Protein AF-A0A4P2QXG4-F1 (afdb_monomer)

Mean predicted aligned error: 3.83 Å

Sequence (198 aa):
MTRPPTRLSNFLQHRGACPEAVFWSRQGSSLEELWLR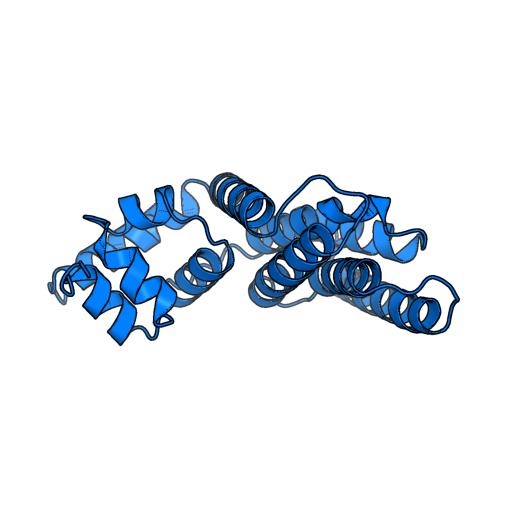CPRPEWMLWAMAQLGYQGSRRLHRFAARCARRNLVLLADPRSAQAIDVAERHANAQVGIEELRRAFRAAQDAAEQAAARPGWTAALACAMTATARAARNDALDAAREASSYAARAVAWDIHRDATLESEEAWQADELRQIVGNDIDRLIQVAAYESYGHAP

Secondary structure (DSSP, 8-state):
-PPPP-HHHHHHHHTT--HHHHHHHTT-SSHHHHHHH---HHHHHHHHHHTT---HHHHHHHHHHHHHTTGGG--SHHHHHHHHHHHHHHTTSS-HHHHHHHHHHHHHHHHHHHTSTT--HHHHHHHHHHHHHT-SSHHHHHHHHHHHHHHHHHH-TT----HHHHHHHHHHHHHHHHGGGTHHHHHHHHHHHTT---

Solvent-accessible surface area (backbone atoms only — not comparable to full-atom values): 10139 Å² total; per-residue (Å²): 135,83,78,66,87,40,69,66,20,52,48,40,43,74,74,64,47,54,71,68,59,28,59,61,42,47,79,49,90,46,62,63,55,40,63,76,67,46,54,43,40,65,62,51,56,49,47,39,56,80,56,67,66,78,60,46,41,45,30,18,37,48,2,14,54,34,19,56,76,37,48,92,72,54,86,54,66,47,42,59,48,10,32,52,41,14,42,34,35,32,68,68,74,47,57,71,67,59,25,48,49,29,21,50,46,15,46,56,49,43,60,60,46,66,77,39,93,86,64,43,73,20,48,54,23,27,40,48,3,22,19,30,12,12,41,88,54,25,65,59,8,26,51,47,0,39,55,26,24,30,50,14,46,47,53,31,91,88,48,99,50,47,43,67,60,43,27,35,51,46,22,52,51,46,48,65,62,50,48,73,74,50,51,64,46,45,52,54,53,44,47,53,64,70,69,58,75,134

Radius of gyration: 18.1 Å; Cα contacts (8 Å, |Δi|>4): 286; chains: 1; bounding box: 44×36×49 Å

Nearest PDB structures (foldseek):
  7jtu-assembly1_B  TM=4.060E-01  e=1.049E-01  Pseudomonas syringae

Structure (mmCIF, N/CA/C/O backbone):
data_AF-A0A4P2QXG4-F1
#
_entry.id   AF-A0A4P2QXG4-F1
#
loop_
_atom_site.group_PDB
_atom_site.id
_atom_site.type_symbol
_atom_site.label_atom_id
_atom_site.label_alt_id
_atom_site.label_comp_id
_atom_site.label_asym_id
_atom_site.label_entity_id
_atom_site.label_seq_id
_atom_site.pdbx_PDB_ins_code
_atom_site.Cartn_x
_atom_site.Cartn_y
_atom_site.Cartn_z
_atom_site.occupancy
_atom_site.B_iso_or_equiv
_atom_site.auth_seq_id
_atom_site.auth_comp_id
_atom_site.auth_asym_id
_atom_site.auth_atom_id
_atom_site.pdbx_PDB_model_num
ATOM 1 N N . MET A 1 1 ? 7.548 19.140 25.726 1.00 50.75 1 MET A N 1
ATOM 2 C CA . MET A 1 1 ? 6.582 18.614 26.718 1.00 50.75 1 MET A CA 1
ATOM 3 C C . MET A 1 1 ? 5.876 17.415 26.106 1.00 50.75 1 MET A C 1
ATOM 5 O O . MET A 1 1 ? 5.210 17.579 25.093 1.00 50.75 1 MET A O 1
ATOM 9 N N . THR A 1 2 ? 6.073 16.210 26.637 1.00 70.00 2 THR A N 1
ATOM 10 C CA . THR A 1 2 ? 5.409 14.991 26.147 1.00 70.00 2 THR A CA 1
ATOM 11 C C . THR A 1 2 ? 4.028 14.868 26.797 1.00 70.00 2 THR A C 1
ATOM 13 O O . THR A 1 2 ? 3.908 14.959 28.016 1.00 70.00 2 THR A O 1
ATOM 16 N N . ARG A 1 3 ? 2.961 14.704 25.999 1.00 78.88 3 ARG A N 1
ATOM 17 C CA . ARG A 1 3 ? 1.605 14.471 26.535 1.00 78.88 3 ARG A CA 1
ATOM 18 C C . ARG A 1 3 ? 1.578 13.153 27.326 1.00 78.88 3 ARG A C 1
ATOM 20 O O . ARG A 1 3 ? 2.193 12.184 26.862 1.00 78.88 3 ARG A O 1
ATOM 27 N N . PRO A 1 4 ? 0.900 13.086 28.486 1.00 87.00 4 PRO A N 1
ATOM 28 C CA . PRO A 1 4 ? 0.787 11.847 29.252 1.00 87.00 4 PRO A CA 1
ATOM 29 C C . PRO A 1 4 ? -0.011 10.782 28.475 1.00 87.00 4 PRO A C 1
ATOM 31 O O . PRO A 1 4 ? -0.760 11.134 27.558 1.00 87.00 4 PRO A O 1
ATOM 34 N N . PRO A 1 5 ? 0.145 9.485 28.802 1.00 88.56 5 PRO A N 1
ATOM 35 C CA . PRO A 1 5 ? -0.683 8.427 28.230 1.00 88.56 5 PRO A CA 1
ATOM 36 C C . PRO A 1 5 ? -2.179 8.693 28.451 1.00 88.56 5 PRO A C 1
ATOM 38 O O . PRO A 1 5 ? -2.589 9.157 29.514 1.00 88.56 5 PRO A O 1
ATOM 41 N N . THR A 1 6 ? -2.991 8.369 27.449 1.00 91.31 6 THR A N 1
ATOM 42 C CA . THR A 1 6 ? -4.456 8.430 27.493 1.00 91.31 6 THR A CA 1
ATOM 43 C C . THR A 1 6 ? -5.037 7.014 27.503 1.00 91.31 6 THR A C 1
ATOM 45 O O . THR A 1 6 ? -4.337 6.035 27.232 1.00 91.31 6 THR A O 1
ATOM 48 N N . ARG A 1 7 ? -6.343 6.878 27.774 1.00 90.81 7 ARG A N 1
ATOM 49 C CA . ARG A 1 7 ? -7.034 5.580 27.645 1.00 90.81 7 ARG A CA 1
ATOM 50 C C . ARG A 1 7 ? -6.873 4.993 26.239 1.00 90.81 7 ARG A C 1
ATOM 52 O O . ARG A 1 7 ? -6.529 3.824 26.113 1.00 90.81 7 ARG A O 1
ATOM 59 N N . LEU A 1 8 ? -7.027 5.824 25.205 1.00 92.25 8 LEU A N 1
ATOM 60 C CA . LEU A 1 8 ? -6.845 5.420 23.808 1.00 92.25 8 LEU A CA 1
ATOM 61 C C . LEU A 1 8 ? -5.417 4.950 23.524 1.00 92.25 8 LEU A C 1
ATOM 63 O O . LEU A 1 8 ? -5.239 3.896 22.921 1.00 92.25 8 LEU A O 1
ATOM 67 N N . SER A 1 9 ? -4.394 5.673 23.996 1.00 94.12 9 SER A N 1
ATOM 68 C CA . SER A 1 9 ? -3.013 5.238 23.764 1.00 94.12 9 SER A CA 1
ATOM 69 C C . SER A 1 9 ? -2.705 3.917 24.472 1.00 94.12 9 SER A C 1
ATOM 71 O O . SER A 1 9 ? -2.010 3.076 23.911 1.00 94.12 9 SER A O 1
ATOM 73 N N . ASN A 1 10 ? -3.260 3.698 25.670 1.00 94.25 10 ASN A N 1
ATOM 74 C CA . ASN A 1 10 ? -3.104 2.436 26.400 1.00 94.25 10 ASN A CA 1
ATOM 75 C C . ASN A 1 10 ? -3.830 1.274 25.704 1.00 94.25 10 ASN A C 1
ATOM 77 O O . ASN A 1 10 ? -3.303 0.162 25.673 1.00 94.25 10 ASN A O 1
ATOM 81 N N . PHE A 1 11 ? -5.011 1.533 25.132 1.00 93.50 11 PHE A N 1
ATOM 82 C CA . PHE A 1 11 ? -5.767 0.570 24.330 1.00 93.50 11 PHE A CA 1
ATOM 83 C C . PHE A 1 11 ? -4.985 0.146 23.079 1.00 93.50 11 PHE A C 1
ATOM 85 O O . PHE A 1 11 ? -4.813 -1.047 22.830 1.00 93.50 11 PHE A O 1
ATOM 92 N N . LEU A 1 12 ? -4.435 1.108 22.331 1.00 95.12 12 LEU A N 1
ATOM 93 C CA . LEU A 1 12 ? -3.605 0.823 21.156 1.00 95.12 12 LEU A CA 1
ATOM 94 C C . LEU A 1 12 ? -2.317 0.080 21.531 1.00 95.12 12 LEU A C 1
ATOM 96 O O . LEU A 1 12 ? -1.934 -0.862 20.841 1.00 95.12 12 LEU A O 1
ATOM 100 N N . GLN A 1 13 ? -1.683 0.454 22.645 1.00 95.38 13 GLN A N 1
ATOM 101 C CA . GLN A 1 13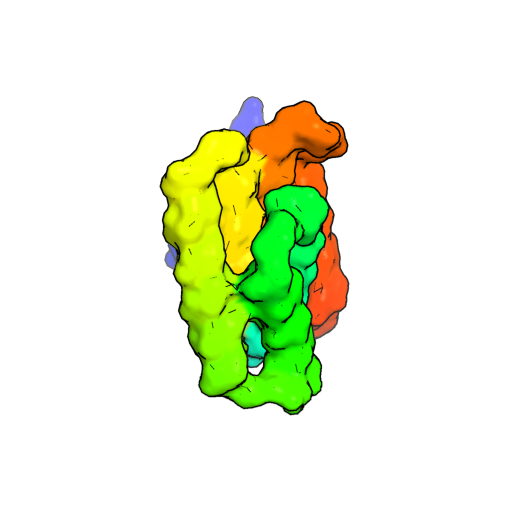 ? -0.502 -0.238 23.158 1.00 95.38 13 GLN A CA 1
ATOM 102 C C . GLN A 1 13 ? -0.805 -1.700 23.512 1.00 95.38 13 GLN A C 1
ATOM 104 O O . GLN A 1 13 ? -0.041 -2.581 23.130 1.00 95.38 13 GLN A O 1
ATOM 109 N N . HIS A 1 14 ? -1.925 -1.978 24.189 1.00 94.19 14 HIS A N 1
ATOM 110 C CA . HIS A 1 14 ? -2.338 -3.351 24.510 1.00 94.19 14 HIS A CA 1
ATOM 111 C C . HIS A 1 14 ? -2.608 -4.194 23.263 1.00 94.19 14 HIS A C 1
ATOM 113 O O . HIS A 1 14 ? -2.327 -5.389 23.260 1.00 94.19 14 HIS A O 1
ATOM 119 N N . ARG A 1 15 ? -3.110 -3.575 22.189 1.00 93.88 15 ARG A N 1
ATOM 120 C CA . ARG A 1 15 ? -3.296 -4.229 20.886 1.00 93.88 15 ARG A CA 1
ATOM 121 C C . ARG A 1 15 ? -1.999 -4.377 20.079 1.00 93.88 15 ARG A C 1
ATOM 123 O O . ARG A 1 15 ? -2.032 -4.941 18.992 1.00 93.88 15 ARG A O 1
ATOM 130 N N . GLY A 1 16 ? -0.864 -3.894 20.590 1.00 95.56 16 GLY A N 1
ATOM 131 C CA . GLY A 1 16 ? 0.444 -4.036 19.948 1.00 95.56 16 GLY A CA 1
ATOM 132 C C . GLY A 1 16 ? 0.747 -2.985 18.878 1.00 95.56 16 GLY A C 1
ATOM 133 O O . GLY A 1 16 ? 1.494 -3.271 17.944 1.00 95.56 16 GLY A O 1
ATOM 134 N N . ALA A 1 17 ? 0.166 -1.784 18.973 1.00 96.56 17 ALA A N 1
ATOM 135 C CA . ALA A 1 17 ? 0.562 -0.667 18.115 1.00 96.56 17 ALA A CA 1
ATOM 136 C C . ALA A 1 17 ? 2.030 -0.284 18.365 1.00 96.56 17 ALA A C 1
ATOM 138 O O . ALA A 1 17 ? 2.510 -0.344 19.501 1.00 96.56 17 ALA A O 1
ATOM 139 N N . CYS A 1 18 ? 2.740 0.151 17.318 1.00 96.75 18 CYS A N 1
ATOM 140 C CA . CYS A 1 18 ? 4.125 0.595 17.468 1.00 96.75 18 CYS A CA 1
ATOM 141 C C . CYS A 1 18 ? 4.231 1.836 18.381 1.00 96.75 18 CYS A C 1
ATOM 143 O O . CYS A 1 18 ? 3.271 2.616 18.478 1.00 96.75 18 CYS A O 1
ATOM 145 N N . PRO A 1 19 ? 5.380 2.052 19.053 1.00 96.44 19 PRO A N 1
ATOM 146 C CA . PRO A 1 19 ? 5.562 3.168 19.983 1.00 96.44 19 PRO A CA 1
ATOM 147 C C . PRO A 1 19 ? 5.238 4.539 19.379 1.00 96.44 19 PRO A C 1
ATOM 149 O O . PRO A 1 19 ? 4.658 5.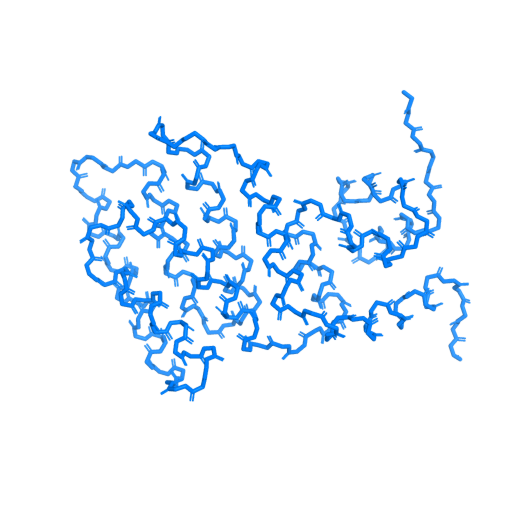387 20.058 1.00 96.44 19 PRO A O 1
ATOM 152 N N . GLU A 1 20 ? 5.561 4.749 18.104 1.00 96.00 20 GLU A N 1
ATOM 153 C CA . GLU A 1 20 ? 5.301 5.984 17.367 1.00 96.00 20 GLU A CA 1
ATOM 154 C C . GLU A 1 20 ? 3.798 6.238 17.217 1.00 96.00 20 GLU A C 1
ATOM 156 O O . GLU A 1 20 ? 3.328 7.337 17.521 1.00 96.00 20 GLU A O 1
ATOM 161 N N . ALA A 1 21 ? 3.030 5.216 16.824 1.00 96.31 21 ALA A N 1
ATOM 162 C CA . ALA A 1 21 ? 1.576 5.306 16.714 1.00 96.31 21 ALA A CA 1
ATOM 163 C C . ALA A 1 21 ? 0.922 5.521 18.089 1.00 96.31 21 ALA A C 1
ATOM 165 O O . ALA A 1 21 ? 0.028 6.359 18.232 1.00 96.31 21 ALA A O 1
ATOM 166 N N . VAL A 1 22 ? 1.403 4.822 19.127 1.00 96.62 22 VAL A N 1
ATOM 167 C CA . VAL A 1 22 ? 0.940 4.999 20.514 1.00 96.62 22 VAL A CA 1
ATOM 168 C C . VAL A 1 22 ? 1.195 6.429 20.988 1.00 96.62 22 VAL A C 1
ATOM 170 O O . VAL A 1 22 ? 0.296 7.059 21.546 1.00 96.62 22 VAL A O 1
ATOM 173 N N . PHE A 1 23 ? 2.389 6.972 20.753 1.00 95.81 23 PHE A N 1
ATOM 174 C CA . PHE A 1 23 ? 2.723 8.342 21.131 1.00 95.81 23 PHE A CA 1
ATOM 175 C C . PHE A 1 23 ? 1.870 9.364 20.373 1.00 95.81 23 PHE A C 1
ATOM 177 O O . PHE A 1 23 ? 1.275 10.246 20.997 1.00 95.81 23 PHE A O 1
ATOM 184 N N . TRP A 1 24 ? 1.754 9.211 19.052 1.00 95.69 24 TRP A N 1
ATOM 185 C CA . TRP A 1 24 ? 0.937 10.071 18.198 1.00 95.69 24 TRP A CA 1
ATOM 186 C C . TRP A 1 24 ? -0.536 10.076 18.629 1.00 95.69 24 TRP A C 1
ATOM 188 O O . TRP A 1 24 ? -1.150 11.139 18.698 1.00 95.69 24 TRP A O 1
ATOM 198 N N . SER A 1 25 ? -1.088 8.925 19.028 1.00 95.56 25 SER A N 1
ATOM 199 C CA . SER A 1 25 ? -2.497 8.799 19.433 1.00 95.56 25 SER A CA 1
ATOM 200 C C . SER A 1 25 ? -2.892 9.630 20.660 1.00 95.56 25 SER A C 1
ATOM 202 O O . SER A 1 25 ? -4.068 9.938 20.846 1.00 95.56 25 SER A O 1
ATOM 204 N N . ARG A 1 26 ? -1.922 10.066 21.479 1.00 95.25 26 ARG A N 1
ATOM 205 C CA . ARG A 1 26 ? -2.167 10.887 22.681 1.00 95.25 26 ARG A CA 1
ATOM 206 C C . ARG A 1 26 ? -2.767 12.258 22.371 1.00 95.25 26 ARG A C 1
ATOM 208 O O . ARG A 1 26 ? -3.142 12.981 23.290 1.00 95.25 26 ARG A O 1
ATOM 215 N N . GLN A 1 27 ? -2.806 12.650 21.099 1.00 92.62 27 GLN A N 1
ATOM 216 C CA . GLN A 1 27 ? -3.412 13.902 20.663 1.00 92.62 27 GLN A CA 1
ATOM 217 C C . GLN A 1 27 ? -4.889 13.810 20.284 1.00 92.62 27 GLN A C 1
ATOM 219 O O . GLN A 1 27 ? -5.479 14.863 20.055 1.00 92.62 27 GLN A O 1
ATOM 224 N N . GLY A 1 28 ? -5.437 12.600 20.158 1.00 90.19 28 GLY A N 1
ATOM 225 C CA . GLY A 1 28 ? -6.825 12.383 19.766 1.00 90.19 28 GLY A CA 1
ATOM 226 C C . GLY A 1 28 ? -7.736 12.091 20.951 1.00 90.19 28 GLY A C 1
ATOM 227 O O . GLY A 1 28 ? -7.293 11.670 22.023 1.00 90.19 28 GLY A O 1
ATOM 228 N N . SER A 1 29 ? -9.024 12.301 20.712 1.00 90.50 29 SER A N 1
ATOM 229 C CA . SER A 1 29 ? -10.097 12.191 21.705 1.00 90.50 29 SER A CA 1
ATOM 230 C C . SER A 1 29 ? -10.964 10.946 21.491 1.00 90.50 29 SER A C 1
ATOM 232 O O . SER A 1 29 ? -11.613 10.488 22.431 1.00 90.50 29 SER A O 1
ATOM 234 N N . SER A 1 30 ? -10.955 10.380 20.278 1.00 93.31 30 SER A N 1
ATOM 235 C CA . SER A 1 30 ? -11.657 9.142 19.910 1.00 93.31 30 SER A CA 1
ATOM 236 C C . SER A 1 30 ? -10.925 8.380 18.792 1.00 93.31 30 SER A C 1
ATOM 238 O O . SER A 1 30 ? -10.030 8.928 18.141 1.00 93.31 30 SER A O 1
ATOM 240 N N . LEU A 1 31 ? -11.290 7.114 18.554 1.00 94.56 31 LEU A N 1
ATOM 241 C CA . LEU A 1 31 ? -10.725 6.327 17.448 1.00 94.56 31 LEU A CA 1
ATOM 242 C C . LEU A 1 31 ? -11.149 6.872 16.077 1.00 94.56 31 LEU A C 1
ATOM 244 O O . LEU A 1 31 ? -10.360 6.822 15.139 1.00 94.56 31 LEU A O 1
ATOM 248 N N . GLU A 1 32 ? -12.351 7.437 15.971 1.00 95.00 32 GLU A N 1
ATOM 249 C CA . GLU A 1 32 ? -12.858 8.105 14.770 1.00 95.00 32 GLU A CA 1
ATOM 250 C C . GLU A 1 32 ? -12.001 9.327 14.431 1.00 95.00 32 GLU A C 1
ATOM 252 O O . GLU A 1 32 ? -11.548 9.475 13.297 1.00 95.00 32 GLU A O 1
ATOM 257 N N . GLU A 1 33 ? -11.717 10.179 15.424 1.00 95.44 33 GLU A N 1
ATOM 258 C CA . GLU A 1 33 ? -10.854 11.344 15.228 1.00 95.44 33 GLU A CA 1
ATOM 259 C C . GLU A 1 33 ? -9.445 10.915 14.793 1.00 95.44 33 GLU A C 1
ATOM 261 O O . GLU A 1 33 ? -8.875 11.482 13.856 1.00 95.44 33 GLU A O 1
ATOM 266 N N . LEU A 1 34 ? -8.889 9.887 15.444 1.00 96.00 34 LEU A N 1
ATOM 267 C CA . LEU A 1 34 ? -7.583 9.345 15.079 1.00 96.00 34 LEU A CA 1
ATOM 268 C C . LEU A 1 34 ? -7.597 8.782 13.652 1.00 96.00 34 LEU A C 1
ATOM 270 O O . LEU A 1 34 ? -6.705 9.100 12.874 1.00 96.00 34 LEU A O 1
ATOM 274 N N . TRP A 1 35 ? -8.609 8.016 13.256 1.00 97.00 35 TRP A N 1
ATOM 275 C CA . TRP A 1 35 ? -8.720 7.503 11.889 1.00 97.00 35 TRP A CA 1
ATOM 276 C C . TRP A 1 35 ? -8.759 8.630 10.845 1.00 97.00 35 TRP A C 1
ATOM 278 O O . TRP A 1 35 ? -7.999 8.617 9.868 1.00 97.00 35 TRP A O 1
ATOM 288 N N . LEU A 1 36 ? -9.586 9.653 11.078 1.00 96.12 36 LEU A N 1
ATOM 289 C CA . LEU A 1 36 ? -9.745 10.799 10.178 1.00 96.12 36 LEU A CA 1
ATOM 290 C C . LEU A 1 36 ? -8.472 11.642 10.041 1.00 96.12 36 LEU A C 1
ATOM 292 O O . LEU A 1 36 ? -8.232 12.204 8.979 1.00 96.12 36 LEU A O 1
ATOM 296 N N . ARG A 1 37 ? -7.642 11.713 11.087 1.00 96.31 37 ARG A N 1
ATOM 297 C CA . ARG A 1 37 ? -6.417 12.533 11.104 1.00 96.31 37 ARG A CA 1
ATOM 298 C C . ARG A 1 37 ? -5.129 11.742 10.872 1.00 96.31 37 ARG A C 1
ATOM 300 O O . ARG A 1 37 ? -4.063 12.349 10.816 1.00 96.31 37 ARG A O 1
ATOM 307 N N . CYS A 1 38 ? -5.193 10.412 10.794 1.00 97.25 38 CYS A N 1
ATOM 308 C CA . CYS A 1 38 ? -4.021 9.544 10.678 1.00 97.25 38 CYS A CA 1
ATOM 309 C C . CYS A 1 38 ? -3.176 9.857 9.425 1.00 97.25 38 CYS A C 1
ATOM 311 O O . CYS A 1 38 ? -3.636 9.618 8.313 1.00 97.25 38 CYS A O 1
ATOM 313 N N . PRO A 1 39 ? -1.934 10.348 9.548 1.00 96.12 39 PRO A N 1
ATOM 314 C CA . PRO A 1 39 ? -1.140 10.708 8.373 1.00 96.12 39 PRO A CA 1
ATOM 315 C C . PRO A 1 39 ? -0.412 9.506 7.753 1.00 96.12 39 PRO A C 1
ATOM 317 O O . PRO A 1 39 ? 0.272 9.657 6.750 1.00 96.12 39 PRO A O 1
ATOM 320 N N . ARG A 1 40 ? -0.498 8.322 8.377 1.00 97.44 40 ARG A N 1
ATOM 321 C CA . ARG A 1 40 ? 0.320 7.153 8.039 1.00 97.44 40 ARG A CA 1
ATOM 322 C C . ARG A 1 40 ? -0.566 6.003 7.548 1.00 97.44 40 ARG A C 1
ATOM 324 O O . ARG A 1 40 ? -1.266 5.401 8.368 1.00 97.44 40 ARG A O 1
ATOM 331 N N . PRO A 1 41 ? -0.501 5.626 6.259 1.00 98.12 41 PRO A N 1
ATOM 332 C CA . PRO A 1 41 ? -1.288 4.515 5.726 1.00 98.12 41 PRO A CA 1
ATOM 333 C C . PRO A 1 41 ? -0.898 3.183 6.378 1.00 98.12 41 PRO A C 1
ATOM 335 O O . PRO A 1 41 ? -1.750 2.322 6.569 1.00 98.12 41 PRO A O 1
ATOM 338 N N . GLU A 1 42 ? 0.359 3.022 6.801 1.00 97.94 42 GLU A N 1
ATOM 339 C CA . GLU A 1 42 ? 0.817 1.834 7.528 1.00 97.94 42 GLU A CA 1
ATOM 340 C C . GLU A 1 42 ? 0.053 1.633 8.846 1.00 97.94 42 GLU A C 1
ATOM 342 O O . GLU A 1 42 ? -0.431 0.534 9.119 1.00 97.94 42 GLU A O 1
ATOM 347 N N . TRP A 1 43 ? -0.123 2.695 9.641 1.00 98.12 43 TRP A N 1
ATOM 348 C CA . TRP A 1 43 ? -0.882 2.631 10.896 1.00 98.12 43 TRP A CA 1
ATOM 349 C C . TRP A 1 43 ? -2.357 2.322 10.638 1.00 98.12 43 TRP A C 1
ATOM 351 O O . TRP A 1 43 ? -2.964 1.544 11.373 1.00 98.12 43 TRP A O 1
ATOM 361 N N . MET A 1 44 ? -2.922 2.882 9.567 1.00 98.31 44 MET A N 1
ATOM 362 C CA . MET A 1 44 ? -4.297 2.607 9.153 1.00 98.31 44 MET A CA 1
ATOM 363 C C . MET A 1 44 ? -4.478 1.147 8.719 1.00 98.31 44 MET A C 1
ATOM 365 O O . MET A 1 44 ? -5.391 0.480 9.194 1.00 98.31 44 MET A O 1
ATOM 369 N N . LEU A 1 45 ? -3.584 0.611 7.885 1.00 98.31 45 LEU A N 1
ATOM 370 C CA . LEU A 1 45 ? -3.597 -0.791 7.448 1.00 98.31 45 LEU A CA 1
ATOM 371 C C . LEU A 1 45 ? -3.316 -1.766 8.599 1.00 98.31 45 LEU A C 1
ATOM 373 O O . LEU A 1 45 ? -3.828 -2.888 8.620 1.00 98.31 45 LEU A O 1
ATOM 377 N N . TRP A 1 46 ? -2.495 -1.370 9.573 1.00 97.69 46 TRP A N 1
ATOM 378 C CA . TRP A 1 46 ? -2.353 -2.103 10.827 1.00 97.69 46 TRP A CA 1
ATOM 379 C C . TRP A 1 46 ? -3.684 -2.140 11.582 1.00 97.69 46 TRP A C 1
ATOM 381 O O . TRP A 1 46 ? -4.164 -3.228 11.899 1.00 97.69 46 TRP A O 1
ATOM 391 N N . ALA A 1 47 ? -4.323 -0.985 11.787 1.00 96.62 47 ALA A N 1
ATOM 392 C CA . ALA A 1 47 ? -5.588 -0.889 12.509 1.00 96.62 47 ALA A CA 1
ATOM 393 C C . ALA A 1 47 ? -6.694 -1.698 11.819 1.00 96.62 47 ALA A C 1
ATOM 395 O O . ALA A 1 47 ? -7.363 -2.489 12.470 1.00 96.62 47 ALA A O 1
ATOM 396 N N . MET A 1 48 ? -6.827 -1.597 10.494 1.00 97.25 48 MET A N 1
ATOM 397 C CA . MET A 1 48 ? -7.779 -2.392 9.708 1.00 97.25 48 MET A CA 1
ATOM 398 C C . MET A 1 48 ? -7.623 -3.897 9.952 1.00 97.25 48 MET A C 1
ATOM 400 O O . MET A 1 48 ? -8.620 -4.602 10.090 1.00 97.25 48 MET A O 1
ATOM 404 N N . ALA A 1 49 ? -6.387 -4.391 10.052 1.00 96.50 49 ALA A N 1
ATOM 405 C CA . ALA A 1 49 ? -6.128 -5.795 10.353 1.00 96.50 49 ALA A CA 1
ATOM 406 C C . ALA A 1 49 ? -6.528 -6.165 11.787 1.00 96.50 49 ALA A C 1
ATOM 408 O O . ALA A 1 49 ? -7.180 -7.185 11.991 1.00 96.50 49 ALA A O 1
ATOM 409 N N . GLN A 1 50 ? -6.203 -5.314 12.767 1.00 95.06 50 GLN A N 1
ATOM 410 C CA . GLN A 1 50 ? -6.612 -5.499 14.168 1.00 95.06 50 GLN A CA 1
ATOM 411 C C . GLN A 1 50 ? -8.130 -5.436 14.367 1.00 95.06 50 GLN A C 1
ATOM 413 O O . GLN A 1 50 ? -8.657 -5.942 15.355 1.00 95.06 50 GLN A O 1
ATOM 418 N N . LEU A 1 51 ? -8.828 -4.787 13.442 1.00 93.50 51 LEU A N 1
ATOM 419 C CA . LEU A 1 51 ? -10.278 -4.682 13.406 1.00 93.50 51 LEU A CA 1
ATOM 420 C C . LEU A 1 51 ? -10.942 -5.784 12.563 1.00 93.50 51 LEU A C 1
ATOM 422 O O . LEU A 1 51 ? -12.163 -5.812 12.453 1.00 93.50 51 LEU A O 1
ATOM 426 N N . GLY A 1 52 ? -10.164 -6.683 11.953 1.00 94.38 52 GLY A N 1
ATOM 427 C CA . GLY A 1 52 ? -10.695 -7.786 11.151 1.00 94.38 52 GLY A CA 1
ATOM 428 C C . GLY A 1 52 ? -11.326 -7.355 9.823 1.00 94.38 52 GLY A C 1
ATOM 429 O O . GLY A 1 52 ? -12.235 -8.030 9.342 1.00 94.38 52 GLY A O 1
ATOM 430 N N . TYR A 1 53 ? -10.872 -6.253 9.219 1.00 96.19 53 TYR A N 1
ATOM 431 C CA . TYR A 1 53 ? -11.394 -5.754 7.945 1.00 96.19 53 TYR A CA 1
ATOM 432 C C . TYR A 1 53 ? -11.258 -6.782 6.804 1.00 96.19 53 TYR A C 1
ATOM 434 O O . TYR A 1 53 ? -10.159 -7.237 6.497 1.00 96.19 53 TYR A O 1
ATOM 442 N N . GLN A 1 54 ? -12.370 -7.098 6.127 1.00 93.38 54 GLN A N 1
ATOM 443 C CA . GLN A 1 54 ? -12.448 -8.143 5.084 1.00 93.38 54 GLN A CA 1
ATOM 444 C C . GLN A 1 54 ? -12.563 -7.598 3.645 1.00 93.38 54 GLN A C 1
ATOM 446 O O . GLN A 1 54 ? -12.840 -8.344 2.704 1.00 93.38 54 GLN A O 1
ATOM 451 N N . GLY A 1 55 ? -12.376 -6.291 3.431 1.00 94.81 55 GLY A N 1
ATOM 452 C CA . GLY A 1 55 ? -12.557 -5.640 2.126 1.00 94.81 55 GLY A CA 1
ATOM 453 C C . GLY A 1 55 ? -11.417 -5.888 1.131 1.00 94.81 55 GLY A C 1
ATOM 454 O O . GLY A 1 55 ? -10.787 -4.940 0.668 1.00 94.81 55 GLY A O 1
ATOM 455 N N . SER A 1 56 ? -11.167 -7.148 0.757 1.00 95.25 56 SER A N 1
ATOM 456 C CA . SER A 1 56 ? -10.057 -7.561 -0.124 1.00 95.25 56 SER A CA 1
ATOM 457 C C . SER A 1 56 ? -9.996 -6.786 -1.450 1.00 95.25 56 SER A C 1
ATOM 459 O O . SER A 1 56 ? -8.926 -6.350 -1.873 1.00 95.25 56 SER A O 1
ATOM 461 N N . ARG A 1 57 ? -11.144 -6.527 -2.090 1.00 96.31 57 ARG A N 1
ATOM 462 C CA . ARG A 1 57 ? -11.202 -5.745 -3.341 1.00 96.31 57 ARG A CA 1
ATOM 463 C C . ARG A 1 57 ? -10.720 -4.305 -3.158 1.00 96.31 57 ARG A C 1
ATOM 465 O O . ARG A 1 57 ? -10.013 -3.774 -4.009 1.00 96.31 57 ARG A O 1
ATOM 472 N N . ARG A 1 58 ? -11.089 -3.675 -2.041 1.00 97.75 58 ARG A N 1
ATOM 473 C CA . ARG A 1 58 ? -10.689 -2.303 -1.707 1.00 97.75 58 ARG A CA 1
ATOM 474 C C . ARG A 1 58 ? -9.195 -2.240 -1.387 1.00 97.75 58 ARG A C 1
ATOM 476 O O . ARG A 1 58 ? -8.509 -1.365 -1.900 1.00 97.75 58 ARG A O 1
ATOM 483 N N . LEU A 1 59 ? -8.673 -3.226 -0.658 1.00 98.25 59 LEU A N 1
ATOM 484 C CA . LEU A 1 59 ? -7.239 -3.349 -0.385 1.00 98.25 59 LEU A CA 1
ATOM 485 C C . LEU A 1 59 ? -6.406 -3.532 -1.666 1.00 98.25 59 LEU A C 1
ATOM 487 O O . LEU A 1 59 ? -5.431 -2.812 -1.856 1.00 98.25 59 LEU A O 1
ATOM 491 N N . HIS A 1 60 ? -6.827 -4.402 -2.592 1.00 98.25 60 HIS A N 1
ATOM 492 C CA . HIS A 1 60 ? -6.158 -4.546 -3.893 1.00 98.25 60 HIS A CA 1
ATOM 493 C C . HIS A 1 60 ? -6.219 -3.266 -4.733 1.00 98.25 60 HIS A C 1
ATOM 495 O O . HIS A 1 60 ? -5.230 -2.887 -5.358 1.00 98.25 60 HIS A O 1
ATOM 501 N N . ARG A 1 61 ? -7.358 -2.560 -4.722 1.00 98.50 61 ARG A N 1
ATOM 502 C CA . ARG A 1 61 ? -7.484 -1.263 -5.402 1.00 98.50 61 ARG A CA 1
ATOM 503 C C . ARG A 1 61 ? -6.492 -0.247 -4.841 1.00 98.50 61 ARG A C 1
ATOM 505 O O . ARG A 1 61 ? -5.849 0.455 -5.614 1.00 98.50 61 ARG A O 1
ATOM 512 N N . PHE A 1 62 ? -6.372 -0.178 -3.518 1.00 98.75 62 PHE A N 1
ATOM 513 C CA . PHE A 1 62 ? -5.422 0.706 -2.851 1.00 98.75 62 PHE A CA 1
ATOM 514 C C . PHE A 1 62 ? -3.977 0.356 -3.227 1.00 98.75 62 PHE A C 1
ATOM 516 O O . PHE A 1 62 ? -3.246 1.226 -3.693 1.00 98.75 62 PHE A O 1
ATOM 523 N N . ALA A 1 63 ? -3.606 -0.926 -3.151 1.00 98.75 63 ALA A N 1
ATOM 524 C CA . ALA A 1 63 ? -2.304 -1.427 -3.592 1.00 98.75 63 ALA A CA 1
ATOM 525 C C . ALA A 1 63 ? -1.956 -0.993 -5.026 1.00 98.75 63 ALA A C 1
ATOM 527 O O . ALA A 1 63 ? -0.869 -0.467 -5.278 1.00 98.75 63 ALA A O 1
ATOM 528 N N . ALA A 1 64 ? -2.892 -1.172 -5.960 1.00 98.56 64 ALA A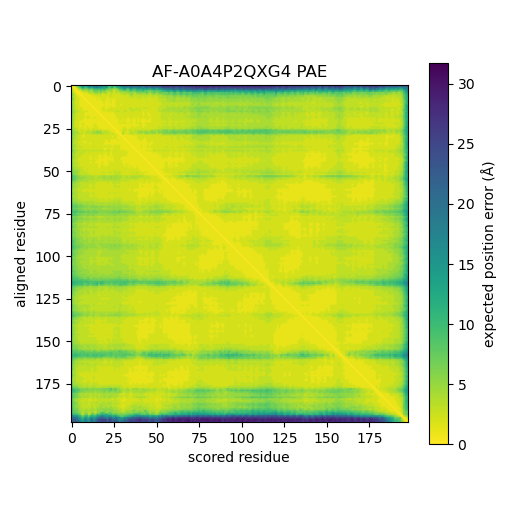 N 1
ATOM 529 C CA . ALA A 1 64 ? -2.687 -0.801 -7.353 1.00 98.56 64 ALA A CA 1
ATOM 530 C C . ALA A 1 64 ? -2.520 0.716 -7.540 1.00 98.56 64 ALA A C 1
ATOM 532 O O . ALA A 1 64 ? -1.637 1.145 -8.284 1.00 98.56 64 ALA A O 1
ATOM 533 N N . ARG A 1 65 ? -3.294 1.541 -6.818 1.00 98.56 65 ARG A N 1
ATOM 534 C CA . ARG A 1 65 ? -3.136 3.005 -6.846 1.00 98.56 65 ARG A CA 1
ATOM 535 C C . ARG A 1 65 ? -1.783 3.453 -6.297 1.00 98.56 65 ARG A C 1
ATOM 537 O O . ARG A 1 65 ? -1.147 4.298 -6.924 1.00 98.56 65 ARG A O 1
ATOM 544 N N . CYS A 1 66 ? -1.310 2.860 -5.197 1.00 98.62 66 CYS A N 1
ATOM 545 C CA . CYS A 1 66 ? 0.033 3.117 -4.670 1.00 98.62 66 CYS A CA 1
ATOM 546 C C . CYS A 1 66 ? 1.116 2.777 -5.703 1.00 98.62 66 CYS A C 1
ATOM 548 O O . CYS A 1 66 ? 1.991 3.596 -5.973 1.00 98.62 66 CYS A O 1
ATOM 550 N N . ALA A 1 67 ? 1.045 1.606 -6.344 1.00 98.31 67 ALA A N 1
ATOM 551 C CA . ALA A 1 67 ? 2.006 1.231 -7.382 1.00 98.31 67 ALA A CA 1
ATOM 552 C C . ALA A 1 67 ? 1.955 2.175 -8.600 1.00 98.31 67 ALA A C 1
ATOM 554 O O . ALA A 1 67 ? 2.999 2.615 -9.089 1.00 98.31 67 ALA A O 1
ATOM 555 N N . ARG A 1 68 ? 0.752 2.570 -9.041 1.00 97.88 68 ARG A N 1
ATOM 556 C CA . ARG A 1 6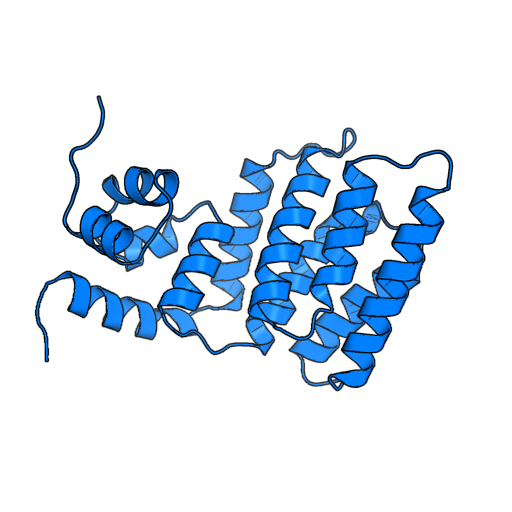8 ? 0.544 3.468 -10.190 1.00 97.88 68 ARG A CA 1
ATOM 557 C C . ARG A 1 68 ? 1.213 4.836 -10.017 1.00 97.88 68 ARG A C 1
ATOM 559 O O . ARG A 1 68 ? 1.639 5.418 -11.014 1.00 97.88 68 ARG A O 1
ATOM 566 N N . ARG A 1 69 ? 1.412 5.319 -8.781 1.00 96.56 69 ARG A N 1
ATOM 567 C CA . ARG A 1 69 ? 2.174 6.555 -8.483 1.00 96.56 69 ARG A CA 1
ATOM 568 C C . ARG A 1 69 ? 3.597 6.543 -9.040 1.00 96.56 69 ARG A C 1
ATOM 570 O O . ARG A 1 69 ? 4.180 7.606 -9.260 1.00 96.56 69 ARG A O 1
ATOM 577 N N . ASN A 1 70 ? 4.168 5.363 -9.256 1.00 96.44 70 ASN A N 1
ATOM 578 C CA . ASN A 1 70 ? 5.549 5.190 -9.693 1.00 96.44 70 ASN A CA 1
ATOM 579 C C . ASN A 1 70 ? 5.669 4.728 -11.146 1.00 96.44 70 ASN A C 1
ATOM 581 O O . ASN A 1 70 ? 6.781 4.489 -11.601 1.00 96.44 70 ASN A O 1
ATOM 585 N N . LEU A 1 71 ? 4.560 4.650 -11.894 1.00 94.56 71 LEU A N 1
ATOM 586 C CA . LEU A 1 71 ? 4.549 4.141 -13.270 1.00 94.56 71 LEU A CA 1
ATOM 587 C C . LEU A 1 71 ? 5.537 4.871 -14.193 1.00 94.56 71 LEU A C 1
ATOM 589 O O . LEU A 1 71 ? 6.132 4.248 -15.061 1.00 94.56 71 LEU A O 1
ATOM 593 N N . VAL A 1 72 ? 5.770 6.166 -13.964 1.00 92.88 72 VAL A N 1
ATOM 594 C CA . VAL A 1 72 ? 6.732 6.980 -14.731 1.00 92.88 72 VAL A CA 1
ATOM 595 C C . VAL A 1 72 ? 8.181 6.486 -14.634 1.00 92.88 72 VAL A C 1
ATOM 597 O O . VAL A 1 72 ? 8.971 6.758 -15.530 1.00 92.88 72 VAL A O 1
ATOM 600 N N . LEU A 1 73 ? 8.529 5.750 -13.573 1.00 94.06 73 LEU A N 1
ATOM 601 C CA . LEU A 1 73 ? 9.854 5.152 -13.388 1.00 94.06 73 LEU A CA 1
ATOM 602 C C . LEU A 1 73 ? 9.986 3.799 -14.104 1.00 94.06 73 LEU A C 1
ATOM 604 O O . LEU A 1 73 ? 11.085 3.262 -14.221 1.00 94.06 73 LEU A O 1
ATOM 608 N N . LEU A 1 74 ? 8.875 3.214 -14.554 1.00 94.44 74 LEU A N 1
ATOM 609 C CA . LEU A 1 74 ? 8.797 1.824 -14.985 1.00 94.44 74 LEU A CA 1
ATOM 610 C C . LEU A 1 74 ? 8.748 1.745 -16.512 1.00 94.44 74 LEU A C 1
ATOM 612 O O . LEU A 1 74 ? 7.709 1.967 -17.126 1.00 94.44 74 LEU A O 1
ATOM 616 N N . ALA A 1 75 ? 9.874 1.386 -17.128 1.00 92.25 75 ALA A N 1
ATOM 617 C CA . ALA A 1 75 ? 9.960 1.234 -18.583 1.00 92.25 75 ALA A CA 1
ATOM 618 C C . ALA A 1 75 ? 9.493 -0.146 -19.087 1.00 92.25 75 ALA A C 1
ATOM 620 O O . ALA A 1 75 ? 9.118 -0.288 -20.249 1.00 92.25 75 ALA A O 1
ATOM 621 N N . ASP A 1 76 ? 9.545 -1.180 -18.240 1.00 94.50 76 ASP A N 1
ATOM 622 C CA . ASP A 1 76 ? 9.183 -2.539 -18.649 1.00 94.50 76 ASP A CA 1
ATOM 623 C C . ASP A 1 76 ? 7.652 -2.713 -18.692 1.00 94.50 76 ASP A C 1
ATOM 625 O O . ASP A 1 76 ? 6.992 -2.497 -17.667 1.00 94.50 76 ASP A O 1
ATOM 629 N N . PRO A 1 77 ? 7.069 -3.154 -19.824 1.00 96.25 77 PRO A N 1
ATOM 630 C CA . PRO A 1 77 ? 5.619 -3.277 -19.980 1.00 96.25 77 PRO A CA 1
ATOM 631 C C . PRO A 1 77 ? 4.978 -4.260 -18.992 1.00 96.25 77 PRO A C 1
ATOM 633 O O . PRO A 1 77 ? 3.806 -4.096 -18.649 1.00 96.25 77 PRO A O 1
ATOM 636 N N . ARG A 1 78 ? 5.730 -5.241 -18.470 1.00 97.56 78 ARG A N 1
ATOM 637 C CA . ARG A 1 78 ? 5.232 -6.175 -17.443 1.00 97.56 78 ARG A CA 1
ATOM 638 C C . ARG A 1 78 ? 4.877 -5.457 -16.141 1.00 97.56 78 ARG A C 1
ATOM 640 O O . ARG A 1 78 ? 3.984 -5.901 -15.427 1.00 97.56 78 ARG A O 1
ATOM 647 N N . SER A 1 79 ? 5.529 -4.328 -15.858 1.00 96.19 79 SER A N 1
ATOM 648 C CA . SER A 1 79 ? 5.216 -3.490 -14.697 1.00 96.19 79 SER A CA 1
ATOM 649 C C . SER A 1 79 ? 3.836 -2.844 -14.833 1.00 96.19 79 SER A C 1
ATOM 651 O O . SER A 1 79 ? 2.995 -2.975 -13.945 1.00 96.19 79 SER A O 1
ATOM 653 N N . ALA A 1 80 ? 3.571 -2.201 -15.975 1.00 96.56 80 ALA A N 1
ATOM 654 C CA . ALA A 1 80 ? 2.265 -1.611 -16.266 1.00 96.56 80 ALA A CA 1
ATOM 655 C C . ALA A 1 80 ? 1.162 -2.682 -16.255 1.00 96.56 80 ALA A C 1
ATOM 657 O O . ALA A 1 80 ? 0.127 -2.510 -15.614 1.00 96.56 80 ALA A O 1
ATOM 658 N N . GLN A 1 81 ? 1.438 -3.837 -16.867 1.00 98.00 81 GLN A N 1
ATOM 659 C CA . GLN A 1 81 ? 0.517 -4.968 -16.888 1.00 98.00 81 GLN A CA 1
ATOM 660 C C . GLN A 1 81 ? 0.175 -5.478 -15.480 1.00 98.00 81 GLN A C 1
ATOM 662 O O . GLN A 1 81 ? -0.978 -5.821 -15.230 1.00 98.00 81 GLN A O 1
ATOM 667 N N . ALA A 1 82 ? 1.136 -5.531 -14.552 1.00 98.06 82 ALA A N 1
ATOM 668 C CA . ALA A 1 82 ? 0.874 -5.969 -13.182 1.00 98.06 82 ALA A CA 1
ATOM 669 C C . ALA A 1 82 ? -0.062 -5.022 -12.422 1.00 98.06 82 ALA A C 1
ATOM 671 O O . ALA A 1 82 ? -0.979 -5.493 -11.747 1.00 98.06 82 ALA A O 1
ATOM 672 N N . ILE A 1 83 ? 0.110 -3.708 -12.595 1.00 98.25 83 ILE A N 1
ATOM 673 C CA . ILE A 1 83 ? -0.799 -2.696 -12.036 1.00 98.25 83 ILE A CA 1
ATOM 674 C C . ILE A 1 83 ? -2.203 -2.873 -12.624 1.00 98.25 83 ILE A C 1
ATOM 676 O O . ILE A 1 83 ? -3.176 -2.967 -11.877 1.00 98.25 83 ILE A O 1
ATOM 680 N N . ASP A 1 84 ? -2.313 -3.000 -13.947 1.00 98.12 84 ASP A N 1
ATOM 681 C CA . ASP A 1 84 ? -3.605 -3.154 -14.620 1.00 98.12 84 ASP A CA 1
ATOM 682 C C . ASP A 1 84 ? -4.317 -4.459 -14.220 1.00 98.12 84 ASP A C 1
ATOM 684 O O . ASP A 1 84 ? -5.533 -4.485 -14.030 1.00 98.12 84 ASP A O 1
ATOM 688 N N . VAL A 1 85 ? -3.582 -5.566 -14.059 1.00 98.50 85 VAL A N 1
ATOM 689 C CA . VAL A 1 85 ? -4.135 -6.834 -13.552 1.00 98.50 85 VAL A CA 1
ATOM 690 C C . VAL A 1 85 ? -4.618 -6.673 -12.108 1.00 98.50 85 VAL A C 1
ATOM 692 O O . VAL A 1 85 ? -5.705 -7.154 -11.793 1.00 98.50 85 VAL A O 1
ATOM 695 N N . ALA A 1 86 ? -3.871 -5.979 -11.243 1.00 98.12 86 ALA A N 1
ATOM 696 C CA . ALA A 1 86 ? -4.284 -5.722 -9.863 1.00 98.12 86 ALA A CA 1
ATOM 697 C C . ALA A 1 86 ? -5.573 -4.879 -9.789 1.00 98.12 86 ALA A C 1
ATOM 699 O O . ALA A 1 86 ? -6.485 -5.207 -9.026 1.00 98.12 86 ALA A O 1
ATOM 700 N N . GLU A 1 87 ? -5.714 -3.852 -10.634 1.00 97.88 87 GLU A N 1
ATOM 701 C CA . GLU A 1 87 ? -6.947 -3.054 -10.725 1.00 97.88 87 GLU A CA 1
ATOM 702 C C . GLU A 1 87 ? -8.132 -3.874 -11.242 1.00 97.88 87 GLU A C 1
ATOM 704 O O . GLU A 1 87 ? -9.225 -3.833 -10.668 1.00 97.88 87 GLU A O 1
ATOM 709 N N . ARG A 1 88 ? -7.923 -4.668 -12.298 1.00 98.44 88 ARG A N 1
ATOM 710 C CA . ARG A 1 88 ? -8.951 -5.582 -12.814 1.00 98.44 88 ARG A CA 1
ATOM 711 C C . ARG A 1 88 ? -9.340 -6.631 -11.773 1.00 98.44 88 ARG A C 1
ATOM 713 O O . ARG A 1 88 ? -10.521 -6.958 -11.653 1.00 98.44 88 ARG A O 1
ATOM 720 N N . HIS A 1 89 ? -8.392 -7.127 -10.978 1.00 98.06 89 HIS A N 1
ATOM 721 C CA . HIS A 1 89 ? -8.667 -8.084 -9.906 1.00 98.06 89 HIS A CA 1
ATOM 722 C C . HIS A 1 89 ? -9.505 -7.448 -8.795 1.00 98.06 89 HIS A C 1
ATOM 724 O O . HIS A 1 89 ? -10.508 -8.024 -8.369 1.00 98.06 89 HIS A O 1
ATOM 730 N N . ALA A 1 90 ? -9.176 -6.215 -8.399 1.00 97.38 90 ALA A N 1
ATOM 731 C CA . ALA A 1 90 ? -9.985 -5.428 -7.473 1.00 97.38 90 ALA A CA 1
ATOM 732 C C . ALA A 1 90 ? -11.425 -5.206 -7.982 1.00 97.38 90 ALA A C 1
ATOM 734 O O . ALA A 1 90 ? -12.364 -5.142 -7.187 1.00 97.38 90 ALA A O 1
ATOM 735 N N . ASN A 1 91 ? -11.617 -5.151 -9.303 1.00 97.06 91 ASN A N 1
ATOM 736 C CA . ASN A 1 91 ? -12.926 -5.065 -9.957 1.00 97.06 91 ASN A CA 1
ATOM 737 C C . ASN A 1 91 ? -13.573 -6.435 -10.245 1.00 97.06 91 ASN A C 1
ATOM 739 O O . ASN A 1 91 ? -14.620 -6.483 -10.885 1.00 97.06 91 ASN A O 1
ATOM 743 N N . ALA A 1 92 ? -12.980 -7.540 -9.775 1.00 96.81 92 ALA A N 1
ATOM 744 C CA . ALA A 1 92 ? -13.419 -8.917 -10.025 1.00 96.81 92 ALA A CA 1
ATOM 745 C C . ALA A 1 92 ? -13.515 -9.305 -11.514 1.00 96.81 92 ALA A C 1
ATOM 747 O O . ALA A 1 92 ? -14.293 -10.179 -11.886 1.00 96.81 92 ALA A O 1
ATOM 748 N N . GLN A 1 93 ? -12.710 -8.667 -12.363 1.00 98.12 93 GLN A N 1
ATOM 749 C CA . GLN A 1 93 ? -12.649 -8.930 -13.803 1.00 98.12 93 GLN A CA 1
ATOM 750 C C . GLN A 1 93 ? -11.640 -10.032 -14.155 1.00 98.12 93 GLN A C 1
ATOM 752 O O . GLN A 1 93 ? -11.706 -10.594 -15.243 1.00 98.12 93 GLN A O 1
ATOM 757 N N . VAL A 1 94 ? -10.713 -10.344 -13.243 1.00 98.00 94 VAL A N 1
ATOM 758 C CA . VAL A 1 94 ? -9.715 -11.411 -13.398 1.00 98.00 94 VAL A CA 1
ATOM 759 C C . VAL A 1 94 ? -9.585 -12.240 -12.127 1.00 98.00 94 VAL A C 1
ATOM 761 O O . VAL A 1 94 ? -9.758 -11.743 -11.009 1.00 98.00 94 VAL A O 1
ATOM 764 N N . GLY A 1 95 ? -9.259 -13.517 -12.305 1.00 96.62 95 GLY A N 1
ATOM 765 C CA . GLY A 1 95 ? -9.064 -14.465 -11.214 1.00 96.62 95 GLY A CA 1
ATOM 766 C C . GLY A 1 95 ? -7.670 -14.404 -10.590 1.00 96.62 95 GLY A C 1
ATOM 767 O O . GLY A 1 95 ? -6.754 -13.752 -11.091 1.00 96.62 95 GLY A O 1
ATOM 768 N N . ILE A 1 96 ? -7.500 -15.158 -9.504 1.00 96.75 96 ILE A N 1
ATOM 769 C CA . ILE A 1 96 ? -6.248 -15.174 -8.743 1.00 96.75 96 ILE A CA 1
ATOM 770 C C . ILE A 1 96 ? -5.046 -15.699 -9.542 1.00 96.75 96 ILE A C 1
ATOM 772 O O . ILE A 1 96 ? -3.913 -15.283 -9.314 1.00 96.75 96 ILE A O 1
ATOM 776 N N . GLU A 1 97 ? -5.267 -16.600 -10.497 1.00 98.00 97 GLU A N 1
ATOM 777 C CA . GLU A 1 97 ? -4.165 -17.151 -11.289 1.00 98.00 97 GLU A CA 1
ATOM 778 C C . GLU A 1 97 ? -3.564 -16.108 -12.241 1.00 98.00 97 GLU A C 1
ATOM 780 O O . GLU A 1 97 ? -2.346 -16.049 -12.396 1.00 98.00 97 GLU A O 1
ATOM 785 N N . GLU A 1 98 ? -4.386 -15.230 -12.824 1.00 98.25 98 GLU A N 1
ATOM 786 C CA . GLU A 1 98 ? -3.890 -14.122 -13.649 1.00 98.25 98 GLU A CA 1
ATOM 787 C C . GLU A 1 98 ? -3.114 -13.110 -12.799 1.00 98.25 98 GLU A C 1
ATOM 789 O O . GLU A 1 98 ? -2.021 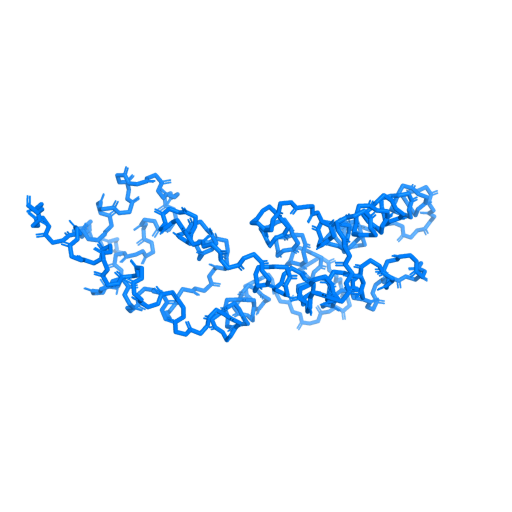-12.697 -13.185 1.00 98.25 98 GLU A O 1
ATOM 794 N N . LEU A 1 99 ? -3.613 -12.803 -11.596 1.00 97.88 99 LEU A N 1
ATOM 795 C CA . LEU A 1 99 ? -2.923 -11.949 -10.629 1.00 97.88 99 LEU A CA 1
ATOM 796 C C . LEU A 1 99 ? -1.543 -12.515 -10.249 1.00 97.88 99 LEU A C 1
ATOM 798 O O . LEU A 1 99 ? -0.537 -11.815 -10.328 1.00 97.88 99 LEU A O 1
ATOM 802 N N . ARG A 1 100 ? -1.462 -13.816 -9.938 1.00 97.94 100 ARG A N 1
ATOM 803 C CA . ARG A 1 100 ? -0.194 -14.501 -9.621 1.00 97.94 100 ARG A CA 1
ATOM 804 C C . ARG A 1 100 ? 0.784 -14.526 -10.792 1.00 97.94 100 ARG A C 1
ATOM 806 O O . ARG A 1 100 ? 1.991 -14.440 -10.579 1.00 97.94 100 ARG A O 1
ATOM 813 N N . ARG A 1 101 ? 0.294 -14.674 -12.025 1.00 98.31 101 ARG A N 1
ATOM 814 C CA . ARG A 1 101 ? 1.145 -14.602 -13.224 1.00 98.31 101 ARG A CA 1
ATOM 815 C C . ARG A 1 101 ? 1.719 -13.204 -13.404 1.00 98.31 101 ARG A C 1
ATOM 817 O O . ARG A 1 101 ? 2.912 -13.084 -13.659 1.00 98.31 101 ARG A O 1
ATOM 824 N N . ALA A 1 102 ? 0.898 -12.175 -13.217 1.00 98.25 102 ALA A N 1
ATOM 825 C CA . ALA A 1 102 ? 1.333 -10.790 -13.307 1.00 98.25 102 ALA A CA 1
ATOM 826 C C . ALA A 1 102 ? 2.359 -10.433 -12.217 1.00 98.25 102 ALA A C 1
ATOM 828 O O . ALA A 1 102 ? 3.369 -9.801 -12.513 1.00 98.25 102 ALA A O 1
ATOM 829 N N . PHE A 1 103 ? 2.155 -10.929 -10.991 1.00 97.94 103 PHE A N 1
ATOM 830 C CA . PHE A 1 103 ? 3.126 -10.843 -9.897 1.00 97.94 103 PHE A CA 1
ATOM 831 C C . PHE A 1 103 ? 4.497 -11.397 -10.300 1.00 97.94 103 PHE A C 1
ATOM 833 O O . PHE A 1 103 ? 5.492 -10.678 -10.231 1.00 97.94 103 PHE A O 1
ATOM 840 N N . ARG A 1 104 ? 4.548 -12.650 -10.777 1.00 98.31 104 ARG A N 1
ATOM 841 C CA . ARG A 1 104 ? 5.803 -13.295 -11.204 1.00 98.31 104 ARG A CA 1
ATOM 842 C C . ARG A 1 104 ? 6.471 -12.535 -12.350 1.00 98.31 104 ARG A C 1
ATOM 844 O O . ARG A 1 104 ? 7.654 -12.237 -12.273 1.00 98.31 104 ARG A O 1
ATOM 851 N N . ALA A 1 105 ? 5.701 -12.135 -13.361 1.00 98.19 105 ALA A N 1
ATOM 852 C CA . ALA A 1 105 ? 6.231 -11.385 -14.498 1.00 98.19 105 ALA A CA 1
ATOM 853 C C . ALA A 1 105 ? 6.857 -10.038 -14.085 1.00 98.19 105 ALA A C 1
ATOM 855 O O . ALA A 1 105 ? 7.877 -9.640 -14.649 1.00 98.19 105 ALA A O 1
ATOM 856 N N . ALA A 1 106 ? 6.272 -9.343 -13.103 1.00 97.75 106 ALA A N 1
ATOM 857 C CA . ALA A 1 106 ? 6.839 -8.114 -12.553 1.00 97.75 106 ALA A CA 1
ATOM 858 C C . ALA A 1 106 ? 8.114 -8.366 -11.728 1.00 97.75 106 ALA A C 1
ATOM 860 O O . ALA A 1 106 ? 9.039 -7.558 -11.793 1.00 97.75 106 ALA A O 1
ATOM 861 N N . GLN A 1 107 ? 8.198 -9.483 -10.993 1.00 97.12 107 GLN A N 1
ATOM 862 C CA . GLN A 1 107 ? 9.436 -9.878 -10.308 1.00 97.12 107 GLN A CA 1
ATOM 863 C C . GLN A 1 107 ? 10.558 -10.172 -11.306 1.00 97.12 107 GLN A C 1
ATOM 865 O O . GLN A 1 107 ? 11.637 -9.597 -11.184 1.00 97.12 107 GLN A O 1
ATOM 870 N N . ASP A 1 108 ? 10.275 -10.956 -12.348 1.00 97.50 108 ASP A N 1
ATOM 871 C CA . ASP A 1 108 ? 11.244 -11.253 -13.407 1.00 97.50 108 ASP A CA 1
ATOM 872 C C . ASP A 1 108 ? 11.730 -9.965 -14.094 1.00 97.50 108 ASP A C 1
ATOM 874 O O . ASP A 1 108 ? 12.899 -9.837 -14.462 1.00 97.50 108 ASP A O 1
ATOM 878 N N . ALA A 1 109 ? 10.839 -8.983 -14.279 1.00 96.19 109 ALA A N 1
ATOM 879 C CA . ALA A 1 109 ? 11.211 -7.672 -14.805 1.00 96.19 109 ALA A CA 1
ATOM 880 C C . ALA A 1 109 ? 12.168 -6.929 -13.864 1.00 96.19 109 ALA A C 1
ATOM 882 O O . ALA A 1 109 ? 13.148 -6.346 -14.329 1.00 96.19 109 ALA A O 1
ATOM 883 N N . ALA A 1 110 ? 11.902 -6.962 -12.555 1.00 95.44 110 ALA A N 1
ATOM 884 C CA . ALA A 1 110 ? 12.737 -6.318 -11.545 1.00 95.44 110 ALA A CA 1
ATOM 885 C C . ALA A 1 110 ? 14.138 -6.930 -11.485 1.00 95.44 110 ALA A C 1
ATOM 887 O O . ALA A 1 110 ? 15.127 -6.199 -11.476 1.00 95.44 110 ALA A O 1
ATOM 888 N N . GLU A 1 111 ? 14.233 -8.257 -11.524 1.00 95.44 111 GLU A N 1
ATOM 889 C CA . GLU A 1 111 ? 15.509 -8.977 -11.541 1.00 95.44 111 GLU A CA 1
ATOM 890 C C . GLU A 1 111 ? 16.332 -8.642 -12.790 1.00 95.44 111 GLU A C 1
ATOM 892 O O . GLU A 1 111 ? 17.525 -8.348 -12.699 1.00 95.44 111 GLU A O 1
ATOM 897 N N . GLN A 1 112 ? 15.692 -8.599 -13.961 1.00 95.19 112 GLN A N 1
ATOM 898 C CA . GLN A 1 112 ? 16.363 -8.224 -15.208 1.00 95.19 112 GLN A CA 1
ATOM 899 C C . GLN A 1 112 ? 16.819 -6.761 -15.215 1.00 95.19 112 GLN A C 1
ATOM 901 O O . GLN A 1 112 ? 17.872 -6.447 -15.771 1.00 95.19 112 GLN A O 1
ATOM 906 N N . ALA A 1 113 ? 16.037 -5.857 -14.624 1.00 94.12 113 ALA A N 1
ATOM 907 C CA . ALA A 1 113 ? 16.386 -4.446 -14.521 1.00 94.12 113 ALA A CA 1
ATOM 908 C C . ALA A 1 113 ? 17.537 -4.201 -13.532 1.00 94.12 113 ALA A C 1
ATOM 910 O O . ALA A 1 113 ? 18.374 -3.339 -13.794 1.00 94.12 113 ALA A O 1
ATOM 911 N N . ALA A 1 114 ? 17.637 -4.991 -12.457 1.00 93.81 114 ALA A N 1
ATOM 912 C CA . ALA A 1 114 ? 18.701 -4.873 -11.457 1.00 93.81 114 ALA A CA 1
ATOM 913 C C . ALA A 1 114 ? 20.112 -5.112 -12.021 1.00 93.81 114 ALA A C 1
ATOM 915 O O . ALA A 1 114 ? 21.088 -4.595 -11.483 1.00 93.81 114 ALA A O 1
ATOM 916 N N . ALA A 1 115 ? 20.225 -5.854 -13.125 1.00 92.81 115 ALA A N 1
ATOM 917 C CA . ALA A 1 115 ? 21.490 -6.091 -13.816 1.00 92.81 115 ALA A CA 1
ATOM 918 C C . ALA A 1 115 ? 21.885 -4.971 -14.803 1.00 92.81 115 ALA A C 1
ATOM 920 O O . ALA A 1 115 ? 22.962 -5.032 -15.398 1.00 92.81 115 ALA A O 1
ATOM 921 N N . ARG A 1 116 ? 21.022 -3.970 -15.035 1.00 91.75 116 ARG A N 1
ATOM 922 C CA . ARG A 1 116 ? 21.242 -2.927 -16.049 1.00 91.75 116 ARG A CA 1
ATOM 923 C C . ARG A 1 116 ? 21.882 -1.664 -15.458 1.00 91.75 116 ARG A C 1
ATOM 925 O O . ARG A 1 116 ? 21.613 -1.310 -14.309 1.00 91.75 116 ARG A O 1
ATOM 932 N N . PRO A 1 117 ? 22.669 -0.918 -16.258 1.00 90.75 117 PRO A N 1
ATOM 933 C CA . PRO A 1 117 ? 23.068 0.440 -15.903 1.00 90.75 117 PRO A CA 1
ATOM 934 C C . PRO A 1 117 ? 21.839 1.322 -15.641 1.00 90.75 117 PRO A C 1
ATOM 936 O O . PRO A 1 117 ? 20.836 1.211 -16.343 1.00 90.75 117 PRO A O 1
ATOM 939 N N . GLY A 1 118 ? 21.921 2.204 -14.643 1.00 88.50 118 GLY A N 1
ATOM 940 C CA . GLY A 1 118 ? 20.804 3.076 -14.258 1.00 88.50 118 GLY A CA 1
ATOM 941 C C . GLY A 1 118 ? 19.853 2.481 -13.215 1.00 88.50 118 GLY A C 1
ATOM 942 O O . GLY A 1 118 ? 18.822 3.084 -12.928 1.00 88.50 118 GLY A O 1
ATOM 943 N N . TRP A 1 119 ? 20.188 1.333 -12.615 1.00 94.38 119 TRP A N 1
ATOM 944 C CA . TRP A 1 119 ? 19.487 0.840 -11.430 1.00 94.38 119 TRP A CA 1
ATOM 945 C C . TRP A 1 119 ? 19.642 1.814 -10.257 1.00 94.38 119 TRP A C 1
ATOM 947 O O . TRP A 1 119 ? 20.756 2.158 -9.858 1.00 94.38 119 TRP A O 1
ATOM 957 N N . THR A 1 120 ? 18.520 2.252 -9.689 1.00 95.94 120 THR A N 1
ATOM 958 C CA . THR A 1 120 ? 18.484 3.167 -8.542 1.00 95.94 120 THR A CA 1
ATOM 959 C C . THR A 1 120 ? 17.635 2.592 -7.417 1.00 95.94 120 THR A C 1
ATOM 961 O O . THR A 1 120 ? 16.798 1.711 -7.628 1.00 95.94 120 THR A O 1
ATOM 964 N N . ALA A 1 121 ? 17.809 3.121 -6.204 1.00 95.75 121 ALA A N 1
ATOM 965 C CA . ALA A 1 121 ? 16.971 2.753 -5.066 1.00 95.75 121 ALA A CA 1
ATOM 966 C C . ALA A 1 121 ? 15.484 3.082 -5.312 1.00 95.75 121 ALA A C 1
ATOM 968 O O . ALA A 1 121 ? 14.611 2.291 -4.954 1.00 95.75 121 ALA A O 1
ATOM 969 N N . ALA A 1 122 ? 15.197 4.208 -5.979 1.00 96.88 122 ALA A N 1
ATOM 970 C CA . ALA A 1 122 ? 13.842 4.593 -6.366 1.00 96.88 122 ALA A CA 1
ATOM 971 C C . ALA A 1 122 ? 13.217 3.579 -7.334 1.00 96.88 122 ALA A C 1
ATOM 973 O O . ALA A 1 122 ? 12.103 3.110 -7.095 1.00 96.88 122 ALA A O 1
ATOM 974 N N . LEU A 1 123 ? 13.958 3.168 -8.372 1.00 97.06 123 LEU A N 1
ATOM 975 C CA . LEU A 1 123 ? 13.504 2.152 -9.323 1.00 97.06 123 LEU A CA 1
ATOM 976 C C . LEU A 1 123 ? 13.269 0.801 -8.633 1.00 97.06 123 LEU A C 1
ATOM 978 O O . LEU A 1 123 ? 12.223 0.185 -8.831 1.00 97.06 123 LEU A O 1
ATOM 982 N N . ALA A 1 124 ? 14.188 0.375 -7.762 1.00 97.44 124 ALA A N 1
ATOM 983 C CA . ALA A 1 124 ? 14.046 -0.860 -6.994 1.00 97.44 124 ALA A CA 1
ATOM 984 C C . ALA A 1 124 ? 12.754 -0.872 -6.161 1.00 97.44 124 ALA A C 1
ATOM 986 O O . ALA A 1 124 ? 11.996 -1.848 -6.175 1.00 97.44 124 ALA A O 1
ATOM 987 N N . CYS A 1 125 ? 12.467 0.230 -5.463 1.00 98.19 125 CYS A N 1
ATOM 988 C CA . CYS A 1 125 ? 11.233 0.381 -4.701 1.00 98.19 125 CYS A CA 1
ATOM 989 C C . CYS A 1 125 ? 9.992 0.433 -5.603 1.00 98.19 125 CYS A C 1
ATOM 991 O O . CYS A 1 125 ? 9.015 -0.249 -5.305 1.00 98.19 125 CYS A O 1
ATOM 993 N N . ALA A 1 126 ? 10.029 1.153 -6.726 1.00 98.12 126 ALA A N 1
ATOM 994 C CA . ALA A 1 126 ? 8.910 1.246 -7.665 1.00 98.12 126 ALA A CA 1
ATOM 995 C C . ALA A 1 126 ? 8.533 -0.121 -8.262 1.00 98.12 126 ALA A C 1
ATOM 997 O O . ALA A 1 126 ? 7.355 -0.491 -8.304 1.00 98.12 126 ALA A O 1
ATOM 998 N N . MET A 1 127 ? 9.534 -0.902 -8.680 1.00 98.25 127 MET A N 1
ATOM 999 C CA . MET A 1 127 ? 9.324 -2.247 -9.219 1.00 98.25 127 MET A CA 1
ATOM 1000 C C . MET A 1 127 ? 8.827 -3.210 -8.142 1.00 98.25 127 MET A C 1
ATOM 1002 O O . MET A 1 127 ? 7.909 -3.992 -8.391 1.00 98.25 127 MET A O 1
ATOM 1006 N N . THR A 1 128 ? 9.360 -3.105 -6.920 1.00 98.31 128 THR A N 1
ATOM 1007 C CA . THR A 1 128 ? 8.875 -3.909 -5.794 1.00 98.31 128 THR A CA 1
ATOM 1008 C C . THR A 1 128 ? 7.419 -3.577 -5.478 1.00 98.31 128 THR A C 1
ATOM 1010 O O . THR A 1 128 ? 6.605 -4.492 -5.408 1.00 98.31 128 THR A O 1
ATOM 1013 N N . ALA A 1 129 ? 7.052 -2.297 -5.365 1.00 98.50 129 ALA A N 1
ATOM 1014 C CA . ALA A 1 129 ? 5.671 -1.874 -5.126 1.00 98.50 129 ALA A CA 1
ATOM 1015 C C . ALA A 1 129 ? 4.711 -2.429 -6.188 1.00 98.50 129 ALA A C 1
ATOM 1017 O O . ALA A 1 129 ? 3.637 -2.932 -5.863 1.00 98.50 129 ALA A O 1
ATOM 1018 N N . THR A 1 130 ? 5.139 -2.395 -7.451 1.00 98.19 130 THR A N 1
ATOM 1019 C CA . THR A 1 130 ? 4.383 -2.908 -8.597 1.00 98.19 130 THR A CA 1
ATOM 1020 C C . THR A 1 130 ? 4.161 -4.410 -8.526 1.00 98.19 130 THR A C 1
ATOM 1022 O O . THR A 1 130 ? 3.028 -4.866 -8.673 1.00 98.19 130 THR A O 1
ATOM 1025 N N . ALA A 1 131 ? 5.211 -5.183 -8.242 1.00 98.00 131 ALA A N 1
ATOM 1026 C CA . ALA A 1 131 ? 5.059 -6.613 -8.026 1.00 98.00 131 ALA A CA 1
ATOM 1027 C C . ALA A 1 131 ? 4.122 -6.871 -6.838 1.00 98.00 131 ALA A C 1
ATOM 1029 O O . ALA A 1 131 ? 3.142 -7.594 -6.980 1.00 98.00 131 ALA A O 1
ATOM 1030 N N . ARG A 1 132 ? 4.348 -6.229 -5.683 1.00 98.12 132 ARG A N 1
ATOM 1031 C CA . ARG A 1 132 ? 3.544 -6.456 -4.470 1.00 98.12 132 ARG A CA 1
ATOM 1032 C C . ARG A 1 132 ? 2.075 -6.062 -4.621 1.00 98.12 132 ARG A C 1
ATOM 1034 O O . ARG A 1 132 ? 1.237 -6.703 -3.996 1.00 98.12 132 ARG A O 1
ATOM 1041 N N . ALA A 1 133 ? 1.736 -5.116 -5.496 1.00 98.06 133 ALA A N 1
ATOM 1042 C CA . ALA A 1 133 ? 0.342 -4.791 -5.794 1.00 98.06 133 ALA A CA 1
ATOM 1043 C C . ALA A 1 133 ? -0.447 -5.973 -6.392 1.00 98.06 133 ALA A C 1
ATOM 1045 O O . ALA A 1 133 ? -1.663 -6.043 -6.224 1.00 98.06 133 ALA A O 1
ATOM 1046 N N . ALA A 1 134 ? 0.239 -6.922 -7.038 1.00 97.38 134 ALA A N 1
ATOM 1047 C CA . ALA A 1 134 ? -0.340 -8.154 -7.570 1.00 97.38 134 ALA A CA 1
ATOM 1048 C C . ALA A 1 134 ? -0.184 -9.366 -6.622 1.00 97.38 134 ALA A C 1
ATOM 1050 O O . ALA A 1 134 ? -0.310 -10.519 -7.037 1.00 97.38 134 ALA A O 1
ATOM 1051 N N . ARG A 1 135 ? 0.124 -9.154 -5.339 1.00 95.50 135 ARG A N 1
ATOM 1052 C CA . ARG A 1 135 ? 0.185 -10.251 -4.364 1.00 95.50 135 ARG A CA 1
ATOM 1053 C C . ARG A 1 135 ? -1.225 -10.777 -4.062 1.00 95.50 135 ARG A C 1
ATOM 1055 O O . ARG A 1 135 ? -2.178 -10.020 -4.052 1.00 95.50 135 ARG A O 1
ATOM 1062 N N . ASN A 1 136 ? -1.348 -12.083 -3.807 1.00 94.31 136 ASN A N 1
ATOM 1063 C CA . ASN A 1 136 ? -2.637 -12.740 -3.525 1.00 94.31 136 ASN A CA 1
ATOM 1064 C C . ASN A 1 136 ? -3.307 -12.244 -2.234 1.00 94.31 136 ASN A C 1
ATOM 1066 O O . ASN A 1 136 ? -4.519 -12.050 -2.189 1.00 94.31 136 ASN A O 1
ATOM 1070 N N . ASP A 1 137 ? -2.522 -12.117 -1.163 1.00 96.94 137 ASP A N 1
ATOM 1071 C CA . ASP A 1 137 ? -3.048 -11.619 0.101 1.00 96.94 137 ASP A CA 1
ATOM 1072 C C . ASP A 1 137 ? -3.252 -10.107 -0.005 1.00 96.94 137 ASP A C 1
ATOM 1074 O O . ASP A 1 137 ? -2.303 -9.361 -0.246 1.00 96.94 137 ASP A O 1
ATOM 1078 N N . ALA A 1 138 ? -4.501 -9.668 0.142 1.00 97.31 138 ALA A N 1
ATOM 1079 C CA . ALA A 1 138 ? -4.887 -8.290 -0.130 1.00 97.31 138 ALA A CA 1
ATOM 1080 C C . ALA A 1 138 ? -4.280 -7.300 0.872 1.00 97.31 138 ALA A C 1
ATOM 1082 O O . ALA A 1 138 ? -3.972 -6.163 0.513 1.00 97.31 138 ALA A O 1
ATOM 1083 N N . LEU A 1 139 ? -4.120 -7.717 2.130 1.00 97.88 139 LEU A N 1
ATOM 1084 C CA . LEU A 1 139 ? -3.570 -6.868 3.177 1.00 97.88 139 LEU A CA 1
ATOM 1085 C C . LEU A 1 139 ? -2.055 -6.729 3.017 1.00 97.88 139 LEU A C 1
ATOM 1087 O O . LEU A 1 139 ? -1.544 -5.612 3.106 1.00 97.88 139 LEU A O 1
ATOM 1091 N N . ASP A 1 140 ? -1.353 -7.824 2.723 1.00 97.81 140 ASP A N 1
ATOM 1092 C CA . ASP A 1 140 ? 0.068 -7.786 2.376 1.00 97.81 140 ASP A CA 1
ATOM 1093 C C . ASP A 1 140 ? 0.299 -6.968 1.103 1.00 97.81 140 ASP A C 1
ATOM 1095 O O . ASP A 1 140 ? 1.220 -6.151 1.064 1.00 97.81 140 ASP A O 1
ATOM 1099 N N . ALA A 1 141 ? -0.551 -7.138 0.081 1.00 98.38 141 ALA A N 1
ATOM 1100 C CA . ALA A 1 141 ? -0.489 -6.346 -1.143 1.00 98.38 141 ALA A CA 1
ATOM 1101 C C . ALA A 1 141 ? -0.584 -4.852 -0.820 1.00 98.38 141 ALA A C 1
ATOM 1103 O O . ALA A 1 141 ? 0.286 -4.079 -1.216 1.00 98.38 141 ALA A O 1
ATOM 1104 N N . ALA A 1 142 ? -1.603 -4.450 -0.053 1.00 98.62 142 ALA A N 1
ATOM 1105 C CA . ALA A 1 142 ? -1.814 -3.065 0.354 1.00 98.62 142 ALA A CA 1
ATOM 1106 C C . ALA A 1 142 ? -0.629 -2.503 1.153 1.00 98.62 142 ALA A C 1
ATOM 1108 O O . ALA A 1 142 ? -0.129 -1.428 0.823 1.00 98.62 142 ALA A O 1
ATOM 1109 N N . ARG A 1 143 ? -0.157 -3.228 2.176 1.00 98.44 143 ARG A N 1
ATOM 1110 C CA . ARG A 1 143 ? 0.945 -2.797 3.053 1.00 98.44 143 ARG A CA 1
ATOM 1111 C C . ARG A 1 143 ? 2.250 -2.624 2.302 1.00 98.44 143 ARG A C 1
ATOM 1113 O O . ARG A 1 143 ? 2.894 -1.581 2.404 1.00 98.44 143 ARG A O 1
ATOM 1120 N N . GLU A 1 144 ? 2.646 -3.642 1.553 1.00 98.44 144 GLU A N 1
ATOM 1121 C CA . GLU A 1 144 ? 3.939 -3.623 0.891 1.00 98.44 144 GLU A CA 1
ATOM 1122 C C . GLU A 1 144 ? 3.934 -2.674 -0.306 1.00 98.44 144 GLU A C 1
ATOM 1124 O O . GLU A 1 144 ? 4.877 -1.898 -0.457 1.00 98.44 144 GLU A O 1
ATOM 1129 N N . ALA A 1 145 ? 2.873 -2.665 -1.123 1.00 98.62 145 ALA A N 1
ATOM 1130 C CA . ALA A 1 145 ? 2.779 -1.726 -2.238 1.00 98.62 145 ALA A CA 1
ATOM 1131 C C . ALA A 1 145 ? 2.796 -0.272 -1.748 1.00 98.62 145 ALA A C 1
ATOM 1133 O O . ALA A 1 145 ? 3.534 0.532 -2.307 1.00 98.62 145 ALA A O 1
ATOM 1134 N N . SER A 1 146 ? 2.058 0.050 -0.678 1.00 98.75 146 SER A N 1
ATOM 1135 C CA . SER A 1 146 ? 2.067 1.373 -0.036 1.00 98.75 146 SER A CA 1
ATOM 1136 C C . SER A 1 146 ? 3.469 1.774 0.433 1.00 98.75 146 SER A C 1
ATOM 1138 O O . SER A 1 146 ? 3.990 2.804 -0.000 1.00 98.75 146 SER A O 1
ATOM 1140 N N . SER A 1 147 ? 4.120 0.927 1.239 1.00 98.38 147 SER A N 1
ATOM 1141 C CA . SER A 1 147 ? 5.441 1.215 1.813 1.00 98.38 147 SER A CA 1
ATOM 1142 C C . SER A 1 147 ? 6.519 1.405 0.741 1.00 98.38 147 SER A C 1
ATOM 1144 O O . SER A 1 147 ? 7.247 2.402 0.742 1.00 98.38 147 SER A O 1
ATOM 1146 N N . TYR A 1 148 ? 6.609 0.480 -0.220 1.00 98.56 148 TYR A N 1
ATOM 1147 C CA . TYR A 1 148 ? 7.595 0.584 -1.293 1.00 98.56 148 TYR A CA 1
ATOM 1148 C C . TYR A 1 148 ? 7.283 1.739 -2.247 1.00 98.56 148 TYR A C 1
ATOM 1150 O O . TYR A 1 148 ? 8.212 2.416 -2.682 1.00 98.56 148 TYR A O 1
ATOM 1158 N N . ALA A 1 149 ? 6.009 2.023 -2.533 1.00 98.38 149 ALA A N 1
ATOM 1159 C CA . ALA A 1 149 ? 5.645 3.167 -3.361 1.00 98.38 149 ALA A CA 1
ATOM 1160 C C . ALA A 1 149 ? 6.054 4.489 -2.706 1.00 98.38 149 ALA A C 1
ATOM 1162 O O . ALA A 1 149 ? 6.609 5.349 -3.385 1.00 98.38 149 ALA A O 1
ATOM 1163 N N . ALA A 1 150 ? 5.838 4.625 -1.395 1.00 98.06 150 ALA A N 1
ATOM 1164 C CA . ALA A 1 150 ? 6.201 5.826 -0.651 1.00 98.06 150 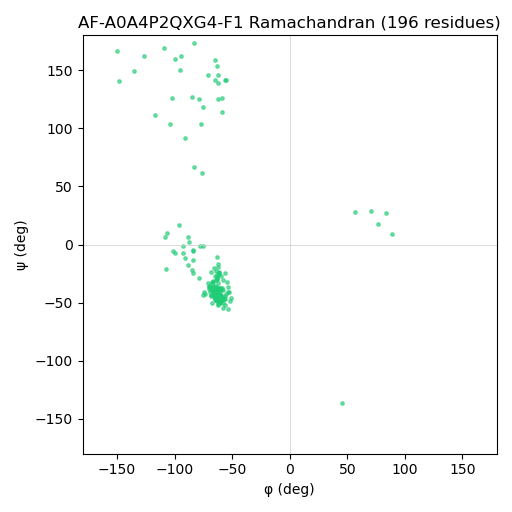ALA A CA 1
ATOM 1165 C C . ALA A 1 150 ? 7.721 6.057 -0.632 1.00 98.06 150 ALA A C 1
ATOM 1167 O O . ALA A 1 150 ? 8.201 7.171 -0.837 1.00 98.06 150 ALA A O 1
ATOM 1168 N N . ARG A 1 151 ? 8.500 4.980 -0.477 1.00 97.75 151 ARG A N 1
ATOM 1169 C CA . ARG A 1 151 ? 9.968 5.029 -0.555 1.00 97.75 151 ARG A CA 1
ATOM 1170 C C . ARG A 1 151 ? 10.476 5.339 -1.959 1.00 97.75 151 ARG A C 1
ATOM 1172 O O . ARG A 1 151 ? 11.443 6.079 -2.088 1.00 97.75 151 ARG A O 1
ATOM 1179 N N . ALA A 1 152 ? 9.832 4.801 -2.995 1.00 97.75 152 ALA A N 1
ATOM 1180 C CA . ALA A 1 152 ? 10.176 5.109 -4.380 1.00 97.75 152 ALA A CA 1
ATOM 1181 C C . ALA A 1 152 ? 10.019 6.605 -4.667 1.00 97.75 152 ALA A C 1
ATOM 1183 O O . ALA A 1 152 ? 10.937 7.213 -5.206 1.00 97.75 152 ALA A O 1
ATOM 1184 N N . VAL A 1 153 ? 8.907 7.198 -4.219 1.00 95.81 153 VAL A N 1
ATOM 1185 C CA . VAL A 1 153 ? 8.659 8.643 -4.294 1.00 95.81 153 VAL A CA 1
ATOM 1186 C C . VAL A 1 153 ? 9.741 9.434 -3.564 1.00 95.81 153 VAL A C 1
ATOM 1188 O O . VAL A 1 153 ? 10.318 10.342 -4.146 1.00 95.81 153 VAL A O 1
ATOM 1191 N N . ALA A 1 154 ? 10.043 9.068 -2.318 1.00 95.19 154 ALA A N 1
ATOM 1192 C CA . ALA A 1 154 ? 10.994 9.799 -1.483 1.00 95.19 154 ALA A CA 1
ATOM 1193 C C . ALA A 1 154 ? 12.456 9.709 -1.961 1.00 95.19 154 ALA A C 1
ATOM 1195 O O . ALA A 1 154 ? 13.275 10.548 -1.594 1.00 95.19 154 ALA A O 1
ATOM 1196 N N . TRP A 1 155 ? 12.806 8.670 -2.721 1.00 95.75 155 TRP A N 1
ATOM 1197 C CA . TRP A 1 155 ? 14.157 8.455 -3.246 1.00 95.75 155 TRP A CA 1
ATOM 1198 C C . TRP A 1 155 ? 14.325 8.887 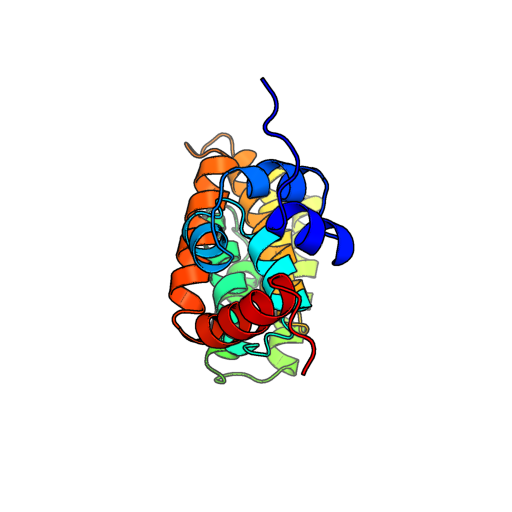-4.704 1.00 95.75 155 TRP A C 1
ATOM 1200 O O . TRP A 1 155 ? 15.446 8.864 -5.216 1.00 95.75 155 TRP A O 1
ATOM 1210 N N . ASP A 1 156 ? 13.240 9.257 -5.381 1.00 94.69 156 ASP A N 1
ATOM 1211 C CA . ASP A 1 156 ? 13.281 9.783 -6.740 1.00 94.69 156 ASP A CA 1
ATOM 1212 C C . ASP A 1 156 ? 13.750 11.242 -6.722 1.00 94.69 156 ASP A C 1
ATOM 1214 O O . ASP A 1 156 ? 12.994 12.157 -6.407 1.00 94.69 156 ASP A O 1
ATOM 1218 N N . ILE A 1 157 ? 15.012 11.461 -7.098 1.00 89.62 157 ILE A N 1
ATOM 1219 C CA . ILE A 1 157 ? 15.637 12.791 -7.129 1.00 89.62 157 ILE A CA 1
ATOM 1220 C C . ILE A 1 157 ? 14.962 13.763 -8.107 1.00 89.62 157 ILE A C 1
ATOM 1222 O O . ILE A 1 157 ? 15.216 14.964 -8.043 1.00 89.62 157 ILE A O 1
ATOM 1226 N N . HIS A 1 158 ? 14.149 13.259 -9.040 1.00 90.06 158 HIS A N 1
ATOM 1227 C CA . HIS A 1 158 ? 13.437 14.074 -10.022 1.00 90.06 158 HIS A CA 1
ATOM 1228 C C . HIS A 1 158 ? 12.035 14.472 -9.558 1.00 90.06 158 HIS A C 1
ATOM 1230 O O . HIS A 1 158 ? 11.367 15.259 -10.231 1.00 90.06 158 HIS A O 1
ATOM 1236 N N . ARG A 1 159 ? 11.575 13.933 -8.427 1.00 88.44 159 ARG A N 1
ATOM 1237 C CA . ARG A 1 159 ? 10.238 14.171 -7.904 1.00 88.44 159 ARG A CA 1
ATOM 1238 C C . ARG A 1 159 ? 10.288 15.168 -6.758 1.00 88.44 159 ARG A C 1
ATOM 1240 O O . ARG A 1 159 ? 10.964 14.956 -5.760 1.00 88.44 159 ARG A O 1
ATOM 1247 N N . ASP A 1 160 ? 9.495 16.225 -6.878 1.00 88.88 160 ASP A N 1
ATOM 1248 C CA . ASP A 1 160 ? 9.280 17.185 -5.796 1.00 88.88 160 ASP A CA 1
ATOM 1249 C C . ASP A 1 160 ? 8.196 16.670 -4.832 1.00 88.88 160 ASP A C 1
ATOM 1251 O O . ASP A 1 160 ? 7.066 17.155 -4.801 1.00 88.88 160 ASP A O 1
ATOM 1255 N N . ALA A 1 161 ? 8.500 15.578 -4.125 1.00 90.94 161 ALA A N 1
ATOM 1256 C CA . ALA A 1 161 ? 7.629 15.016 -3.098 1.00 90.94 161 ALA A CA 1
ATOM 1257 C C . ALA A 1 161 ? 8.447 14.343 -1.992 1.00 90.94 161 ALA A C 1
ATOM 1259 O O . ALA A 1 161 ? 9.433 13.652 -2.241 1.00 90.94 161 ALA A O 1
ATOM 1260 N N . THR A 1 162 ? 8.001 14.511 -0.751 1.00 94.38 162 THR A N 1
ATOM 1261 C CA . THR A 1 162 ? 8.596 13.857 0.417 1.00 94.38 162 THR A CA 1
ATOM 1262 C C . THR A 1 162 ? 7.860 12.565 0.752 1.00 94.38 162 THR A C 1
ATOM 1264 O O . THR A 1 162 ? 6.697 12.385 0.376 1.00 94.38 162 THR A O 1
ATOM 1267 N N . LEU A 1 163 ? 8.508 11.700 1.541 1.00 94.31 163 LEU A N 1
ATOM 1268 C CA . LEU A 1 163 ? 7.861 10.522 2.126 1.00 94.31 163 LEU A CA 1
ATOM 1269 C C . LEU A 1 163 ? 6.556 10.899 2.842 1.00 94.31 163 LEU A C 1
ATOM 1271 O O . LEU A 1 163 ? 5.530 10.279 2.604 1.00 94.31 163 LEU A O 1
ATOM 1275 N N . GLU A 1 164 ? 6.588 11.957 3.654 1.00 95.12 164 GLU A N 1
ATOM 1276 C CA . GLU A 1 164 ? 5.433 12.425 4.424 1.00 95.12 164 GLU A CA 1
ATOM 1277 C C . GLU A 1 164 ? 4.285 12.901 3.524 1.00 95.12 164 GLU A C 1
ATOM 1279 O O . GLU A 1 164 ? 3.132 12.555 3.768 1.00 95.12 164 GLU A O 1
ATOM 1284 N N . SER A 1 165 ? 4.587 13.647 2.454 1.00 95.38 165 SER A N 1
ATOM 1285 C CA . SER A 1 165 ? 3.560 14.102 1.507 1.00 95.38 165 SER A CA 1
ATOM 1286 C C . SER A 1 165 ? 2.901 12.941 0.754 1.00 95.38 165 SER A C 1
ATOM 1288 O O . SER A 1 165 ? 1.697 12.962 0.503 1.00 95.38 165 SER A O 1
ATOM 1290 N N . GLU A 1 166 ? 3.672 11.899 0.434 1.00 97.38 166 GLU A N 1
ATOM 1291 C CA . GLU A 1 166 ? 3.161 10.704 -0.231 1.00 97.38 166 GLU A CA 1
ATOM 1292 C C . GLU A 1 166 ? 2.362 9.825 0.734 1.00 97.38 166 GLU A C 1
ATOM 1294 O O . GLU A 1 166 ? 1.294 9.343 0.373 1.00 97.38 166 GLU A O 1
ATOM 1299 N N . GLU A 1 167 ? 2.819 9.654 1.975 1.00 97.62 167 GLU A N 1
ATOM 1300 C CA . GLU A 1 167 ? 2.062 8.954 3.015 1.00 97.62 167 GLU A CA 1
ATOM 1301 C C . GLU A 1 167 ? 0.734 9.656 3.314 1.00 97.62 167 GLU A C 1
ATOM 1303 O O . GLU A 1 167 ? -0.290 8.984 3.416 1.00 97.62 167 GLU A O 1
ATOM 1308 N N . ALA A 1 168 ? 0.717 10.991 3.374 1.00 97.50 168 ALA A N 1
ATOM 1309 C CA . ALA A 1 168 ? -0.514 11.759 3.535 1.00 97.50 168 ALA A CA 1
ATOM 1310 C C . ALA A 1 168 ? -1.487 11.518 2.368 1.00 97.50 168 ALA A C 1
ATOM 1312 O O . ALA A 1 168 ? -2.658 11.214 2.602 1.00 97.50 168 ALA A O 1
ATOM 1313 N N . TRP A 1 169 ? -0.993 11.553 1.122 1.00 97.75 169 TRP A N 1
ATOM 1314 C CA . TRP A 1 169 ? -1.802 11.219 -0.055 1.00 97.75 169 TRP A CA 1
ATOM 1315 C C . TRP A 1 169 ? -2.356 9.790 0.019 1.00 97.75 169 TRP A C 1
ATOM 1317 O O . TRP A 1 169 ? -3.543 9.570 -0.212 1.00 97.75 169 TRP A O 1
ATOM 1327 N N . GLN A 1 170 ? -1.523 8.814 0.387 1.00 98.62 170 GLN A N 1
ATOM 1328 C CA . GLN A 1 170 ? -1.943 7.421 0.526 1.00 98.62 170 GLN A CA 1
ATOM 1329 C C . GLN A 1 170 ? -2.959 7.232 1.659 1.00 98.62 170 GLN A C 1
ATOM 1331 O O . GLN A 1 170 ? -3.892 6.448 1.512 1.00 98.62 170 GLN A O 1
ATOM 1336 N N . ALA A 1 171 ? -2.816 7.940 2.779 1.00 98.56 171 ALA A N 1
ATOM 1337 C CA . ALA A 1 171 ? -3.786 7.903 3.866 1.00 98.56 171 ALA A CA 1
ATOM 1338 C C . ALA A 1 171 ? -5.157 8.422 3.403 1.00 98.56 171 ALA A C 1
ATOM 1340 O O . ALA A 1 171 ? -6.175 7.774 3.654 1.00 98.56 171 ALA A O 1
ATOM 1341 N N . ASP A 1 172 ? -5.190 9.536 2.669 1.00 98.38 172 ASP A N 1
ATOM 1342 C CA . ASP A 1 172 ? -6.426 10.084 2.100 1.00 98.38 172 ASP A CA 1
ATOM 1343 C C . ASP A 1 172 ? -7.046 9.157 1.053 1.00 98.38 172 ASP A C 1
ATOM 1345 O O . ASP A 1 172 ? -8.251 8.900 1.080 1.00 98.38 172 ASP A O 1
ATOM 1349 N N . GLU A 1 173 ? -6.227 8.591 0.171 1.00 98.44 173 GLU A N 1
ATOM 1350 C CA . GLU A 1 173 ? -6.658 7.609 -0.821 1.00 98.44 173 GLU A CA 1
ATOM 1351 C C . GLU A 1 173 ? -7.250 6.360 -0.147 1.00 98.44 173 GLU A C 1
ATOM 1353 O O . GLU A 1 173 ? -8.321 5.885 -0.531 1.00 98.44 173 GLU A O 1
ATOM 1358 N N . LEU A 1 174 ? -6.615 5.861 0.917 1.00 98.19 174 LEU A N 1
ATOM 1359 C CA . LEU A 1 174 ? -7.129 4.735 1.687 1.00 98.19 174 LEU A CA 1
ATOM 1360 C C . LEU A 1 174 ? -8.485 5.071 2.318 1.00 98.19 174 LEU A C 1
ATOM 1362 O O . LEU A 1 174 ? -9.405 4.262 2.193 1.00 98.19 174 LEU A O 1
ATOM 1366 N N . ARG A 1 175 ? -8.650 6.260 2.922 1.00 97.69 175 ARG A N 1
ATOM 1367 C CA . ARG A 1 175 ? -9.954 6.719 3.448 1.00 97.69 175 ARG A CA 1
ATOM 1368 C C . ARG A 1 175 ? -11.024 6.737 2.366 1.00 97.69 175 ARG A C 1
ATOM 1370 O O . ARG A 1 175 ? -12.116 6.230 2.599 1.00 97.69 175 ARG A O 1
ATOM 1377 N N . GLN A 1 176 ? -10.719 7.287 1.192 1.00 97.25 176 GLN A N 1
ATOM 1378 C CA . GLN A 1 176 ? -11.667 7.351 0.076 1.00 97.25 176 GLN A CA 1
ATOM 1379 C C . GLN A 1 176 ? -12.064 5.952 -0.408 1.00 97.25 176 GLN A C 1
ATOM 1381 O O . GLN A 1 176 ? -13.242 5.684 -0.645 1.00 97.25 176 GLN A O 1
ATOM 1386 N N . ILE A 1 177 ? -11.096 5.040 -0.522 1.00 96.50 177 ILE A N 1
ATOM 1387 C CA . ILE A 1 177 ? -11.328 3.672 -0.987 1.00 96.50 177 ILE A CA 1
ATOM 1388 C C . ILE A 1 177 ? -12.145 2.859 0.007 1.00 96.50 177 ILE A C 1
ATOM 1390 O O . ILE A 1 177 ? -13.032 2.115 -0.418 1.00 96.50 177 ILE A O 1
ATOM 1394 N N . VAL A 1 178 ? -11.847 2.937 1.306 1.00 94.81 178 VAL A N 1
ATOM 1395 C CA . VAL A 1 178 ? -12.587 2.165 2.315 1.00 94.81 178 VAL A CA 1
ATOM 1396 C C . VAL A 1 178 ? -13.926 2.811 2.648 1.00 94.81 178 VAL A C 1
ATOM 1398 O O . VAL A 1 178 ? -14.887 2.094 2.926 1.00 94.81 178 VAL A O 1
ATOM 1401 N N . GLY A 1 179 ? -14.026 4.136 2.526 1.00 91.56 179 GLY A N 1
ATOM 1402 C CA . GLY A 1 179 ? -15.222 4.906 2.848 1.00 91.56 179 GLY A CA 1
ATOM 1403 C C . GLY A 1 179 ? -15.817 4.471 4.186 1.00 91.56 179 GLY A C 1
ATOM 1404 O O . GLY A 1 179 ? -15.095 4.165 5.132 1.00 91.56 179 GLY A O 1
ATOM 1405 N N . ASN A 1 180 ? -17.140 4.337 4.217 1.00 89.56 180 ASN A N 1
ATOM 1406 C CA . ASN A 1 180 ? -17.872 4.007 5.439 1.00 89.56 180 ASN A CA 1
ATOM 1407 C C . ASN A 1 180 ? -17.755 2.528 5.866 1.00 89.56 180 ASN A C 1
ATOM 1409 O O . ASN A 1 180 ? -18.316 2.142 6.891 1.00 89.56 180 ASN A O 1
ATOM 1413 N N . ASP A 1 181 ? -17.053 1.668 5.110 1.00 90.56 181 ASP A N 1
ATOM 1414 C CA . ASP A 1 181 ? -16.916 0.246 5.475 1.00 90.56 181 ASP A CA 1
ATOM 1415 C C . ASP A 1 181 ? -16.141 0.067 6.786 1.00 90.56 181 ASP A C 1
ATOM 1417 O O . ASP A 1 181 ? -16.323 -0.932 7.482 1.00 90.56 181 ASP A O 1
ATOM 1421 N N . ILE A 1 182 ? -15.264 1.019 7.113 1.00 93.69 182 ILE A N 1
ATOM 1422 C CA . ILE A 1 182 ? -14.443 0.975 8.324 1.00 93.69 182 ILE A CA 1
ATOM 1423 C C . ILE A 1 182 ? -15.178 1.530 9.553 1.00 93.69 182 ILE A C 1
ATOM 1425 O O . ILE A 1 182 ? -14.854 1.141 10.674 1.00 93.69 182 ILE A O 1
ATOM 1429 N N . ASP A 1 183 ? -16.207 2.362 9.363 1.00 91.88 183 ASP A N 1
ATOM 1430 C CA . ASP A 1 183 ? -16.877 3.099 10.444 1.00 91.88 183 ASP A CA 1
ATOM 1431 C C . ASP A 1 183 ? -17.468 2.168 11.502 1.00 91.88 183 ASP A C 1
ATOM 1433 O O . ASP A 1 183 ? -17.268 2.371 12.698 1.00 91.88 183 ASP A O 1
ATOM 1437 N N . ARG A 1 184 ? -18.147 1.094 11.075 1.00 90.69 184 ARG A N 1
ATOM 1438 C CA . ARG A 1 184 ? -18.727 0.107 12.004 1.00 90.69 184 ARG A CA 1
ATOM 1439 C C . ARG A 1 184 ? -17.658 -0.572 12.852 1.00 90.69 184 ARG A C 1
ATOM 1441 O O . ARG A 1 184 ? -17.874 -0.811 14.034 1.00 90.69 184 ARG A O 1
ATOM 1448 N N . LEU A 1 185 ? -16.510 -0.885 12.255 1.00 93.56 185 LEU A N 1
ATOM 1449 C CA . LEU A 1 185 ? -15.414 -1.539 12.965 1.00 93.56 185 LEU A CA 1
ATOM 1450 C C . LEU A 1 185 ? -14.764 -0.590 13.978 1.00 93.56 185 LEU A C 1
ATOM 1452 O O . LEU A 1 185 ? -14.432 -1.007 15.086 1.00 93.56 185 LEU A O 1
ATOM 1456 N N . ILE A 1 186 ? -14.637 0.689 13.620 1.00 93.56 186 ILE A N 1
ATOM 1457 C CA . ILE A 1 186 ? -14.153 1.731 14.528 1.00 93.56 186 ILE A CA 1
ATOM 1458 C C . ILE A 1 186 ? -15.116 1.906 15.704 1.00 93.56 186 ILE A C 1
ATOM 1460 O O . ILE A 1 186 ? -14.659 1.929 16.840 1.00 93.56 186 ILE A O 1
ATOM 1464 N N . GLN A 1 187 ? -16.428 1.948 15.459 1.00 91.19 187 GLN A N 1
ATOM 1465 C CA . GLN A 1 187 ? -17.439 2.083 16.515 1.00 91.19 187 GLN A CA 1
ATOM 1466 C C . GLN A 1 187 ? -17.404 0.918 17.512 1.00 91.19 187 GLN A C 1
ATOM 1468 O O . GLN A 1 187 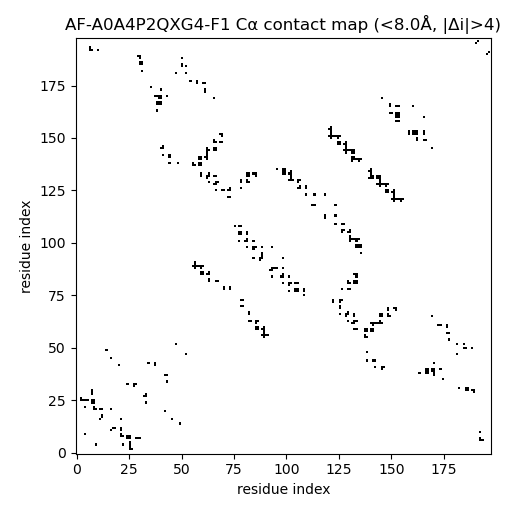? -17.451 1.137 18.723 1.00 91.19 187 GLN A O 1
ATOM 1473 N N . VAL A 1 188 ? -17.282 -0.321 17.019 1.00 90.25 188 VAL A N 1
ATOM 1474 C CA . VAL A 1 188 ? -17.152 -1.508 17.881 1.00 90.25 188 VAL A CA 1
ATOM 1475 C C . VAL A 1 188 ? -15.886 -1.416 18.736 1.00 90.25 188 VAL A C 1
ATOM 1477 O O . VAL A 1 188 ? -15.949 -1.565 19.954 1.00 90.25 188 VAL A O 1
ATOM 1480 N N . ALA A 1 189 ? -14.743 -1.082 18.134 1.00 90.12 189 ALA A N 1
ATOM 1481 C CA . ALA A 1 189 ? -13.498 -0.922 18.881 1.00 90.12 189 ALA A CA 1
ATOM 1482 C C . ALA A 1 189 ? -13.522 0.266 19.853 1.00 90.12 189 ALA A C 1
ATOM 1484 O O . ALA A 1 189 ? -12.889 0.212 20.910 1.00 90.12 189 ALA A O 1
ATOM 1485 N N . ALA A 1 190 ? -14.257 1.331 19.527 1.00 88.81 190 ALA A N 1
ATOM 1486 C CA . ALA A 1 190 ? -14.437 2.466 20.416 1.00 88.81 190 ALA A CA 1
ATOM 1487 C C . ALA A 1 190 ? -15.163 2.012 21.684 1.00 88.81 190 ALA A C 1
ATOM 1489 O O . ALA A 1 190 ? -14.675 2.283 22.780 1.00 88.81 190 ALA A O 1
ATOM 1490 N N . TYR A 1 191 ? -16.243 1.236 21.550 1.00 87.06 191 TYR A N 1
ATOM 1491 C CA . TYR A 1 191 ? -16.973 0.663 22.683 1.00 87.06 191 TYR A CA 1
ATOM 1492 C C . TYR A 1 191 ? -16.067 -0.172 23.605 1.00 87.06 191 TYR A C 1
ATOM 1494 O O . TYR A 1 191 ? -16.035 0.057 24.817 1.00 87.06 191 TYR A O 1
ATOM 1502 N N . GLU A 1 192 ? -15.246 -1.055 23.031 1.00 85.50 192 GLU A N 1
ATOM 1503 C CA . GLU A 1 192 ? -14.268 -1.854 23.784 1.00 85.50 192 GLU A CA 1
ATOM 1504 C C . GLU A 1 192 ? -13.241 -0.983 24.525 1.00 85.50 192 GLU A C 1
ATOM 1506 O O . GLU A 1 192 ? -12.881 -1.265 25.670 1.00 85.50 192 GLU A O 1
ATOM 1511 N N . SER A 1 193 ? -12.792 0.114 23.906 1.00 81.94 193 SER A N 1
ATOM 1512 C CA . SER A 1 193 ? -11.821 1.033 24.513 1.00 81.94 193 SER A CA 1
ATOM 1513 C C . SER A 1 193 ? -12.361 1.765 25.753 1.00 81.94 193 SER A C 1
ATOM 1515 O O . SER A 1 193 ? -11.579 2.220 26.594 1.00 81.94 193 SER A O 1
ATOM 1517 N N . TYR A 1 194 ? -13.690 1.842 25.909 1.00 78.38 194 TYR A N 1
ATOM 1518 C CA . TYR A 1 194 ? -14.355 2.423 27.079 1.00 78.38 194 TYR A CA 1
ATOM 1519 C C . TYR A 1 194 ? -14.585 1.420 28.223 1.00 78.38 194 TYR A C 1
ATOM 1521 O O . TYR A 1 194 ? -15.135 1.812 29.253 1.00 78.38 194 TYR A O 1
ATOM 1529 N N . GLY A 1 195 ? -14.142 0.164 28.093 1.00 65.06 195 GLY A N 1
ATOM 1530 C CA . GLY A 1 195 ? -14.159 -0.817 29.184 1.00 65.06 195 GLY A CA 1
ATOM 1531 C C . GLY A 1 195 ? -15.526 -1.436 29.484 1.00 65.06 195 GLY A C 1
ATOM 1532 O O . GLY A 1 195 ? -15.703 -2.008 30.557 1.00 65.06 195 GLY A O 1
ATOM 1533 N N . HIS A 1 196 ? -16.484 -1.341 28.562 1.00 53.91 196 HIS A N 1
ATOM 1534 C CA . HIS A 1 196 ? -17.721 -2.112 28.647 1.00 53.91 196 HIS A CA 1
ATOM 1535 C C . HIS A 1 196 ? -17.495 -3.427 27.896 1.00 53.91 196 HIS A C 1
ATOM 1537 O O . HIS A 1 196 ? -17.632 -3.490 26.677 1.00 53.91 196 HIS A O 1
ATOM 1543 N N . ALA A 1 197 ? -17.058 -4.463 28.614 1.00 37.97 197 ALA A N 1
ATOM 1544 C CA . ALA A 1 197 ? -17.185 -5.822 28.097 1.00 37.97 197 ALA A CA 1
ATOM 1545 C C . ALA A 1 197 ? -18.690 -6.151 27.976 1.00 37.97 197 ALA A C 1
ATOM 1547 O O . ALA A 1 197 ? -19.448 -5.693 28.837 1.00 37.97 197 ALA A O 1
ATOM 1548 N N . PRO A 1 198 ? -19.126 -6.862 26.920 1.00 48.44 198 PRO A N 1
ATOM 1549 C CA . PRO A 1 198 ? -20.515 -7.300 26.790 1.00 48.44 198 PRO A CA 1
ATOM 1550 C C . PRO A 1 198 ? -20.968 -8.175 27.965 1.00 48.44 198 PRO A C 1
ATOM 1552 O O . PRO A 1 198 ? -20.112 -8.879 28.553 1.00 48.44 198 PRO A O 1
#

Foldseek 3Di:
DQQDQDLVLVLCVVLPHDPVLSSVCSPDDALVRCLVPPLAVLSVLVVCVSLVPDLLLLLLCLLLVLLVLLVVLDPDVLLVVLSVVSNCVSVVNDDLVSLVVSLVSLVVSLVVVCPDPPDDLLSNLSSQSSSLSSDPRSSSSNNSNNVSSLRSQCRPPVHPDHSSRSSNVSSVSSCVSCPCVCVVSRVVSRVVSVPDDD

pLDDT: mean 94.24, std 8.05, range [37.97, 98.75]

Organism: Sorangium cellulosum (NCBI:txid56)